Protein AF-A0A6J5GPK3-F1 (afdb_monomer_lite)

Sequence (197 aa):
MRIVIALGGNALLRRGEPMTSGNQRENVRIAAQQIAQIAPDNELVIAHGNGPQVGLLALQGAAYKEVEAYPLDVLGAQTEGMIGYLIEQELGNLLPYEVPFATILTQVEVDARDPAFSNPTKPIGPVYDKAEAERLAKKAAGASRRTATSFVASLRAPGRNTSSKSGRSSGCSITARSSSARAAGAYRPATTKRAST

pLDDT: mean 73.32, std 25.86, range [26.95, 97.62]

Structure (mmCIF, N/CA/C/O backbone):
data_AF-A0A6J5GPK3-F1
#
_entry.id   AF-A0A6J5GPK3-F1
#
loop_
_atom_site.group_PDB
_atom_site.id
_atom_site.type_symbol
_atom_site.label_atom_id
_atom_site.label_alt_id
_atom_site.label_comp_id
_atom_site.label_asym_id
_atom_site.label_entity_id
_atom_site.label_seq_id
_atom_site.pdbx_PDB_ins_code
_atom_site.Cartn_x
_atom_site.Cartn_y
_atom_site.Cartn_z
_atom_site.occupancy
_atom_site.B_iso_or_equiv
_atom_site.auth_seq_id
_atom_site.auth_comp_id
_atom_site.auth_asym_id
_atom_site.auth_atom_id
_atom_site.pdbx_PDB_model_num
ATOM 1 N N . MET A 1 1 ? -21.763 0.296 11.393 1.00 93.44 1 MET A N 1
ATOM 2 C CA . MET A 1 1 ? -22.058 -0.028 9.962 1.00 93.44 1 MET A CA 1
ATOM 3 C C . MET A 1 1 ? -20.804 -0.585 9.289 1.00 93.44 1 MET A C 1
ATOM 5 O O . MET A 1 1 ? -19.758 -0.542 9.917 1.00 93.44 1 MET A O 1
ATOM 9 N N . ARG A 1 2 ? -20.861 -1.098 8.047 1.00 96.88 2 ARG A N 1
ATOM 10 C CA . ARG A 1 2 ? -19.644 -1.475 7.298 1.00 96.88 2 ARG A CA 1
ATOM 11 C C . ARG A 1 2 ? -19.182 -0.338 6.388 1.00 96.88 2 ARG A C 1
ATOM 13 O O . ARG A 1 2 ? -19.958 0.121 5.556 1.00 96.88 2 ARG A O 1
ATOM 20 N N . ILE A 1 3 ? -17.927 0.081 6.532 1.00 97.25 3 ILE A N 1
ATOM 21 C CA . ILE A 1 3 ? -17.329 1.205 5.801 1.00 97.25 3 ILE A CA 1
ATOM 22 C C . ILE A 1 3 ? -16.099 0.714 5.039 1.00 97.25 3 ILE A C 1
ATOM 24 O O . ILE A 1 3 ? -15.207 0.103 5.624 1.00 97.25 3 ILE A O 1
ATOM 28 N N . VAL A 1 4 ? -16.036 1.006 3.738 1.00 96.81 4 VAL A N 1
ATOM 29 C CA . VAL A 1 4 ? -14.852 0.744 2.907 1.00 96.81 4 VAL A CA 1
ATOM 30 C C . VAL A 1 4 ? -14.057 2.037 2.751 1.00 96.81 4 VAL A C 1
ATOM 32 O O . VAL A 1 4 ? -14.581 3.035 2.261 1.00 96.81 4 VAL A O 1
ATOM 35 N N . ILE A 1 5 ? -12.791 2.021 3.157 1.00 95.88 5 ILE A N 1
ATOM 36 C CA . ILE A 1 5 ? -11.876 3.165 3.123 1.00 95.88 5 ILE A CA 1
ATOM 37 C C . ILE A 1 5 ? -10.803 2.876 2.083 1.00 95.88 5 ILE A C 1
ATOM 39 O O . ILE A 1 5 ? -10.077 1.905 2.229 1.00 95.88 5 ILE A O 1
ATOM 43 N N . ALA A 1 6 ? -10.655 3.711 1.056 1.00 94.44 6 ALA A N 1
ATOM 44 C CA . ALA A 1 6 ? -9.594 3.561 0.058 1.00 94.44 6 ALA A CA 1
ATOM 45 C C . ALA A 1 6 ? -8.494 4.617 0.262 1.00 94.44 6 ALA A C 1
ATOM 47 O O . ALA A 1 6 ? -8.654 5.783 -0.101 1.00 94.44 6 ALA A O 1
ATOM 48 N N . LEU A 1 7 ? -7.358 4.205 0.824 1.00 91.88 7 LEU A N 1
ATOM 49 C CA . LEU A 1 7 ? -6.173 5.037 1.002 1.00 91.88 7 LEU A CA 1
ATOM 50 C C . LEU A 1 7 ? -5.436 5.213 -0.332 1.00 91.88 7 LEU A C 1
ATOM 52 O O . LEU A 1 7 ? -4.889 4.271 -0.909 1.00 91.88 7 LEU A O 1
ATOM 56 N N . GLY A 1 8 ? -5.395 6.447 -0.832 1.00 81.62 8 GLY A N 1
ATOM 57 C CA . GLY A 1 8 ? -4.612 6.782 -2.020 1.00 81.62 8 GLY A CA 1
ATOM 58 C C . GLY A 1 8 ? -3.103 6.654 -1.776 1.00 81.62 8 GLY A C 1
ATOM 59 O O . GLY A 1 8 ? -2.635 6.787 -0.651 1.00 81.62 8 GLY A O 1
ATOM 60 N N . GLY A 1 9 ? -2.307 6.479 -2.838 1.00 69.81 9 GLY A N 1
ATOM 61 C CA . GLY A 1 9 ? -0.840 6.392 -2.718 1.00 69.81 9 GLY A CA 1
ATOM 62 C C . GLY A 1 9 ? -0.203 7.605 -2.020 1.00 69.81 9 GLY A C 1
ATOM 63 O O . GLY A 1 9 ? 0.730 7.438 -1.242 1.00 69.81 9 GLY A O 1
ATOM 64 N N . ASN A 1 10 ? -0.780 8.801 -2.200 1.00 68.56 10 ASN A N 1
ATOM 65 C CA . ASN A 1 10 ? -0.352 10.031 -1.517 1.00 68.56 10 ASN A CA 1
ATOM 66 C C . ASN A 1 10 ? -0.591 10.010 0.003 1.00 68.56 10 ASN A C 1
ATOM 68 O O . ASN A 1 10 ? 0.042 10.783 0.716 1.00 68.56 10 ASN A O 1
ATOM 72 N N . ALA A 1 11 ? -1.504 9.162 0.492 1.00 72.94 11 ALA A N 1
ATOM 73 C CA . ALA A 1 11 ? -1.740 8.972 1.923 1.00 72.94 11 ALA A CA 1
ATOM 74 C C . ALA A 1 11 ? -0.656 8.102 2.574 1.00 72.94 11 ALA A C 1
ATOM 76 O O . ALA A 1 11 ? -0.518 8.121 3.789 1.00 72.94 11 ALA A O 1
ATOM 77 N N . LEU A 1 12 ? 0.110 7.350 1.776 1.00 80.19 12 LEU A N 1
ATOM 78 C CA . LEU A 1 12 ? 1.188 6.485 2.254 1.00 80.19 12 LEU A CA 1
ATOM 79 C C . LEU A 1 12 ? 2.572 7.079 1.988 1.00 80.19 12 LEU A C 1
ATOM 81 O O . LEU A 1 12 ? 3.507 6.817 2.737 1.00 80.19 12 LEU A O 1
ATOM 85 N N . LEU A 1 13 ? 2.723 7.849 0.910 1.00 82.25 13 LEU A N 1
ATOM 86 C CA . LEU A 1 13 ? 3.980 8.501 0.559 1.00 82.25 13 LEU A CA 1
ATOM 87 C C . LEU A 1 13 ? 3.686 9.749 -0.273 1.00 82.25 13 LEU A C 1
ATOM 89 O O . LEU A 1 13 ? 3.095 9.658 -1.354 1.00 82.25 13 LEU A O 1
ATOM 93 N N . ARG A 1 14 ? 4.053 10.928 0.237 1.00 80.50 14 ARG A N 1
ATOM 94 C CA . ARG A 1 14 ? 3.696 12.195 -0.409 1.00 80.50 14 ARG A CA 1
ATOM 95 C C . ARG A 1 14 ? 4.563 12.437 -1.637 1.00 80.50 14 ARG A C 1
ATOM 97 O O . ARG A 1 14 ? 5.713 12.010 -1.734 1.00 80.50 14 ARG A O 1
ATOM 104 N N . ARG A 1 15 ? 4.021 13.177 -2.604 1.00 74.81 15 ARG A N 1
ATOM 105 C CA . ARG A 1 15 ? 4.764 13.534 -3.815 1.00 74.81 15 ARG A CA 1
ATOM 106 C C . ARG A 1 15 ? 6.009 14.353 -3.457 1.00 74.81 15 ARG A C 1
ATOM 108 O O . ARG A 1 15 ? 5.897 15.399 -2.831 1.00 74.81 15 ARG A O 1
ATOM 115 N N . GLY A 1 16 ? 7.170 13.903 -3.933 1.00 76.75 16 GLY A N 1
ATOM 116 C CA . GLY A 1 16 ? 8.459 14.569 -3.709 1.00 76.75 16 GLY A CA 1
ATOM 117 C C . GLY A 1 16 ? 9.127 14.215 -2.381 1.00 76.75 16 GLY A C 1
ATOM 118 O O . GLY A 1 16 ? 10.257 14.631 -2.147 1.00 76.75 16 GLY A O 1
ATOM 119 N N . GLU A 1 17 ? 8.466 13.428 -1.537 1.00 82.75 17 GLU A N 1
ATOM 120 C CA . GLU A 1 17 ? 9.049 12.923 -0.306 1.00 82.75 17 GLU A CA 1
ATOM 121 C C . GLU A 1 17 ? 10.003 11.750 -0.604 1.00 82.75 17 GLU A C 1
ATOM 123 O O . GLU A 1 17 ? 9.695 10.907 -1.455 1.00 82.75 17 GLU A O 1
ATOM 128 N N . PRO A 1 18 ? 11.162 11.659 0.075 1.00 86.31 18 PRO A N 1
ATOM 129 C CA . PRO A 1 18 ? 12.023 10.488 -0.029 1.00 86.31 18 PRO A CA 1
ATOM 130 C C . PRO A 1 18 ? 11.269 9.206 0.345 1.00 86.31 18 PRO A C 1
ATOM 132 O O . PRO A 1 18 ? 10.579 9.166 1.365 1.00 86.31 18 PRO A O 1
ATOM 135 N N . MET A 1 19 ? 11.438 8.141 -0.445 1.00 85.00 19 MET A N 1
ATOM 136 C CA . MET A 1 19 ? 10.798 6.836 -0.221 1.00 85.00 19 MET A CA 1
ATOM 137 C C . MET A 1 19 ? 11.488 6.045 0.903 1.00 85.00 19 MET A C 1
ATOM 139 O O . MET A 1 19 ? 12.021 4.960 0.684 1.00 85.00 19 MET A O 1
ATOM 143 N N . THR A 1 20 ? 11.525 6.617 2.107 1.00 90.44 20 THR A N 1
ATOM 144 C CA . THR A 1 20 ? 12.078 5.981 3.308 1.00 90.44 20 THR A CA 1
ATOM 145 C C . THR A 1 20 ? 10.974 5.306 4.118 1.00 90.44 20 THR A C 1
ATOM 147 O O . THR A 1 20 ? 9.816 5.730 4.101 1.00 90.44 20 THR A O 1
ATOM 150 N N . SER A 1 21 ? 11.339 4.276 4.884 1.00 90.69 21 SER A N 1
ATOM 151 C CA . SER A 1 21 ? 10.411 3.608 5.805 1.00 90.69 21 SER A CA 1
ATOM 152 C C . SER A 1 21 ? 9.877 4.553 6.888 1.00 90.69 21 SER A C 1
ATOM 154 O O . SER A 1 21 ? 8.717 4.440 7.274 1.00 90.69 21 SER A O 1
ATOM 156 N N . GLY A 1 22 ? 10.697 5.505 7.351 1.00 93.56 22 GLY A N 1
ATOM 157 C CA . GLY A 1 22 ? 10.301 6.517 8.332 1.00 93.56 22 GLY A CA 1
ATOM 158 C C . GLY A 1 22 ? 9.196 7.432 7.807 1.00 93.56 22 GLY A C 1
ATOM 159 O O . GLY A 1 22 ? 8.158 7.564 8.450 1.00 93.56 22 GLY A O 1
ATOM 160 N N . ASN A 1 23 ? 9.377 7.977 6.601 1.00 93.12 23 ASN A N 1
ATOM 161 C CA . ASN A 1 23 ? 8.379 8.822 5.941 1.00 93.12 23 ASN A CA 1
ATOM 162 C C . ASN A 1 23 ? 7.073 8.063 5.685 1.00 93.12 23 ASN A C 1
ATOM 164 O O . ASN A 1 23 ? 5.979 8.567 5.940 1.00 93.12 23 ASN A O 1
ATOM 168 N N . GLN A 1 24 ? 7.176 6.813 5.228 1.00 93.19 24 GLN A N 1
ATOM 169 C CA . GLN A 1 24 ? 6.000 5.975 5.021 1.00 93.19 24 GLN A CA 1
ATOM 170 C C . GLN A 1 24 ? 5.243 5.722 6.332 1.00 93.19 24 GLN A C 1
ATOM 172 O O . GLN A 1 24 ? 4.021 5.847 6.364 1.00 93.19 24 GLN A O 1
ATOM 177 N N . ARG A 1 25 ? 5.953 5.411 7.424 1.00 94.88 25 ARG A N 1
ATOM 178 C CA . ARG A 1 25 ? 5.339 5.206 8.743 1.00 94.88 25 ARG A CA 1
ATOM 179 C C . ARG A 1 25 ? 4.661 6.473 9.263 1.00 94.88 25 ARG A C 1
ATOM 181 O O . ARG A 1 25 ? 3.557 6.379 9.787 1.00 94.88 25 ARG A O 1
ATOM 188 N N . GLU A 1 26 ? 5.281 7.640 9.100 1.00 95.12 26 GLU A N 1
ATOM 189 C CA . GLU A 1 26 ? 4.686 8.921 9.505 1.00 95.12 26 GLU A CA 1
ATOM 190 C C . GLU A 1 26 ? 3.360 9.179 8.783 1.00 95.12 26 GLU A C 1
ATOM 192 O O . GLU A 1 26 ? 2.340 9.465 9.407 1.00 95.12 26 GLU A O 1
ATOM 197 N N . ASN A 1 27 ? 3.346 9.005 7.461 1.00 94.50 27 ASN A N 1
ATOM 198 C CA . ASN A 1 27 ? 2.136 9.182 6.666 1.00 94.50 27 ASN A CA 1
ATOM 199 C C . ASN A 1 27 ? 1.038 8.177 7.051 1.00 94.50 27 ASN A C 1
ATOM 201 O O . ASN A 1 27 ? -0.121 8.564 7.217 1.00 94.50 27 ASN A O 1
ATOM 205 N N . VAL A 1 28 ? 1.405 6.908 7.266 1.00 95.50 28 VAL A N 1
ATOM 206 C CA . VAL A 1 28 ? 0.471 5.878 7.744 1.00 95.50 28 VAL A CA 1
ATOM 207 C C . VAL A 1 28 ? -0.090 6.230 9.120 1.00 95.50 28 VAL A C 1
ATOM 209 O O . VAL A 1 28 ? -1.288 6.063 9.329 1.00 95.50 28 VAL A O 1
ATOM 212 N N . ARG A 1 29 ? 0.717 6.776 10.036 1.00 96.25 29 ARG A N 1
ATOM 213 C CA . ARG A 1 29 ? 0.242 7.205 11.359 1.00 96.25 29 ARG A CA 1
ATOM 214 C C . ARG A 1 29 ? -0.833 8.278 11.263 1.00 96.25 29 ARG A C 1
ATOM 216 O O . ARG A 1 29 ? -1.856 8.177 11.935 1.00 96.25 29 ARG A O 1
ATOM 223 N N . ILE A 1 30 ? -0.630 9.278 10.406 1.00 95.44 30 ILE A N 1
ATOM 224 C CA . ILE A 1 30 ? -1.617 10.341 10.180 1.00 95.44 30 ILE A CA 1
ATOM 225 C C . ILE A 1 30 ? -2.925 9.742 9.650 1.00 95.44 30 ILE A C 1
ATOM 227 O O . ILE A 1 30 ? -4.000 10.086 10.140 1.00 95.44 30 ILE A O 1
ATOM 231 N N . ALA A 1 31 ? -2.852 8.814 8.689 1.00 95.50 31 ALA A N 1
ATOM 232 C CA . ALA A 1 31 ? -4.033 8.117 8.184 1.00 95.50 31 ALA A CA 1
ATOM 233 C C . ALA A 1 31 ? -4.719 7.283 9.283 1.00 95.50 31 ALA A C 1
ATOM 235 O O . ALA A 1 31 ? -5.936 7.371 9.450 1.00 95.50 31 ALA A O 1
ATOM 236 N N . ALA A 1 32 ? -3.949 6.534 10.076 1.00 96.62 32 ALA A N 1
ATOM 237 C CA . ALA A 1 32 ? -4.447 5.701 11.168 1.00 96.62 32 ALA A CA 1
ATOM 238 C C . ALA A 1 32 ? -5.185 6.523 12.237 1.00 96.62 32 ALA A C 1
ATOM 240 O O . ALA A 1 32 ? -6.241 6.100 12.695 1.00 96.62 32 ALA A O 1
ATOM 241 N N . GLN A 1 33 ? -4.709 7.729 12.567 1.00 97.06 33 GLN A N 1
ATOM 242 C CA . GLN A 1 33 ? -5.400 8.646 13.486 1.00 97.06 33 GLN A CA 1
ATOM 243 C C . GLN A 1 33 ? -6.791 9.059 12.994 1.00 97.06 33 GLN A C 1
ATOM 245 O O . GLN A 1 33 ? -7.697 9.231 13.806 1.00 97.06 33 GLN A O 1
ATOM 250 N N . GLN A 1 34 ? -6.982 9.222 11.682 1.00 96.00 34 GLN A N 1
ATOM 251 C CA . GLN A 1 34 ? -8.298 9.546 11.118 1.00 96.00 34 GLN A CA 1
ATOM 252 C C . GLN A 1 34 ? -9.202 8.312 11.073 1.00 96.00 34 GLN A C 1
ATOM 254 O O . GLN A 1 34 ? -10.379 8.386 11.414 1.00 96.00 34 GLN A O 1
ATOM 259 N N . ILE A 1 35 ? -8.643 7.159 10.702 1.00 96.25 35 ILE A N 1
ATOM 260 C CA . ILE A 1 35 ? -9.368 5.885 10.673 1.00 96.25 35 ILE A CA 1
ATOM 261 C C . ILE A 1 35 ? -9.840 5.497 12.082 1.00 96.25 35 ILE A C 1
ATOM 263 O O . ILE A 1 35 ? -10.977 5.065 12.253 1.00 96.25 35 ILE A O 1
ATOM 267 N N . ALA A 1 36 ? -9.006 5.695 13.105 1.00 96.88 36 ALA A N 1
ATOM 268 C CA . ALA A 1 36 ? -9.336 5.351 14.484 1.00 96.88 36 ALA A CA 1
ATOM 269 C C . ALA A 1 36 ? -10.547 6.129 15.023 1.00 96.88 36 ALA A C 1
ATOM 271 O O . ALA A 1 36 ? -11.308 5.587 15.818 1.00 96.88 36 ALA A O 1
ATOM 272 N N . GLN A 1 37 ? -10.779 7.359 14.554 1.00 96.69 37 GLN A N 1
ATOM 273 C CA . GLN A 1 37 ? -11.942 8.161 14.957 1.00 96.69 37 GLN A CA 1
ATOM 274 C C . GLN A 1 37 ? -13.271 7.587 14.453 1.00 96.69 37 GLN A C 1
ATOM 276 O O . GLN A 1 37 ? -14.305 7.809 15.075 1.00 96.69 37 GLN A O 1
ATOM 281 N N . ILE A 1 38 ? -13.251 6.850 13.339 1.00 95.56 38 ILE A N 1
ATOM 282 C CA . ILE A 1 38 ? -14.451 6.249 12.738 1.00 95.56 38 ILE A CA 1
ATOM 283 C C . ILE A 1 38 ? -14.582 4.750 13.027 1.00 95.56 38 ILE A C 1
ATOM 285 O O . ILE A 1 38 ? -15.572 4.144 12.629 1.00 95.56 38 ILE A O 1
ATOM 289 N N . ALA A 1 39 ? -13.606 4.146 13.706 1.00 95.69 39 ALA A N 1
ATOM 290 C CA . ALA A 1 39 ? -13.626 2.732 14.072 1.00 95.69 39 ALA A CA 1
ATOM 291 C C . ALA A 1 39 ? -14.712 2.344 15.098 1.00 95.69 39 ALA A C 1
ATOM 293 O O . ALA A 1 39 ? -15.272 1.258 14.942 1.00 95.69 39 ALA A O 1
ATOM 294 N N . PRO A 1 40 ? -15.052 3.164 16.117 1.00 94.44 40 PRO A N 1
ATOM 295 C CA . PRO A 1 40 ? -16.107 2.813 17.065 1.00 94.44 40 PRO A CA 1
ATOM 296 C C . PRO A 1 40 ? -17.434 2.512 16.359 1.00 94.44 40 PRO A C 1
ATOM 298 O O . PRO A 1 40 ? -17.840 3.236 15.450 1.00 94.44 40 PRO A O 1
ATOM 301 N N . ASP A 1 41 ? -18.084 1.417 16.761 1.00 94.19 41 ASP A N 1
ATOM 302 C CA . ASP A 1 41 ? -19.374 0.935 16.239 1.00 94.19 41 ASP A CA 1
ATOM 303 C C . ASP A 1 41 ? -19.417 0.642 14.720 1.00 94.19 41 ASP A C 1
ATOM 305 O O . ASP A 1 41 ? -20.489 0.441 14.122 1.00 94.19 41 ASP A O 1
ATOM 309 N N . ASN A 1 42 ? -18.249 0.568 14.072 1.00 96.06 42 ASN A N 1
ATOM 310 C CA . ASN A 1 42 ? -18.117 0.300 12.647 1.00 96.06 42 ASN A CA 1
ATOM 311 C C . ASN A 1 42 ? -17.187 -0.877 12.344 1.00 96.06 42 ASN A C 1
ATOM 313 O O . ASN A 1 42 ? -16.118 -1.046 12.918 1.00 96.06 42 ASN A O 1
ATOM 317 N N . GLU A 1 43 ? -17.574 -1.655 11.336 1.00 95.62 43 GLU A N 1
ATOM 318 C CA . GLU A 1 43 ? -16.689 -2.608 10.680 1.00 95.62 43 GLU A CA 1
ATOM 319 C C . GLU A 1 43 ? -15.973 -1.896 9.537 1.00 95.62 43 GLU A C 1
ATOM 321 O O . GLU A 1 43 ? -16.618 -1.355 8.633 1.00 95.62 43 GLU A O 1
ATOM 326 N N . LEU A 1 44 ? -14.646 -1.905 9.556 1.00 96.94 44 LEU A N 1
ATOM 327 C CA . LEU A 1 44 ? -13.850 -1.194 8.564 1.00 96.94 44 LEU A CA 1
ATOM 328 C C . LEU A 1 44 ? -13.206 -2.177 7.592 1.00 96.94 44 LEU A C 1
ATOM 330 O O . LEU A 1 44 ? -12.618 -3.178 7.996 1.00 96.94 44 LEU A O 1
ATOM 334 N N . VAL A 1 45 ? -13.279 -1.858 6.303 1.00 97.31 45 VAL A N 1
ATOM 335 C CA . VAL A 1 45 ? -12.483 -2.496 5.255 1.00 97.31 45 VAL A CA 1
ATOM 336 C C . VAL A 1 45 ? -11.548 -1.442 4.680 1.00 97.31 45 VAL A C 1
ATOM 338 O O . VAL A 1 45 ? -11.993 -0.530 3.990 1.00 97.31 45 VAL A O 1
ATOM 341 N N . ILE A 1 46 ? -10.258 -1.530 4.983 1.00 96.50 46 ILE A N 1
ATOM 342 C CA . ILE A 1 46 ? -9.263 -0.541 4.569 1.00 96.50 46 ILE A CA 1
ATOM 343 C C . ILE A 1 46 ? -8.524 -1.085 3.357 1.00 96.50 46 ILE A C 1
ATOM 345 O O . ILE A 1 46 ? -7.770 -2.046 3.458 1.00 96.50 46 ILE A O 1
ATOM 349 N N . ALA A 1 47 ? -8.726 -0.446 2.216 1.00 95.62 47 ALA A N 1
ATOM 350 C CA . ALA A 1 47 ? -7.956 -0.667 1.016 1.00 95.62 47 ALA A CA 1
ATOM 351 C C . ALA A 1 47 ? -6.892 0.396 0.806 1.00 95.62 47 ALA A C 1
ATOM 353 O O . ALA A 1 47 ? -7.010 1.517 1.298 1.00 95.62 47 ALA A O 1
ATOM 354 N N . HIS A 1 48 ? -5.845 0.062 0.057 1.00 94.81 48 HIS A N 1
ATOM 355 C CA . HIS A 1 48 ? -4.774 1.006 -0.227 1.00 94.81 48 HIS A CA 1
ATOM 356 C C . HIS A 1 48 ? -4.194 0.847 -1.635 1.00 94.81 48 HIS A C 1
ATOM 358 O O . HIS A 1 48 ? -4.242 -0.223 -2.240 1.00 94.81 48 HIS A O 1
ATOM 364 N N . GLY A 1 49 ? -3.616 1.932 -2.157 1.00 90.25 49 GLY A N 1
ATOM 365 C CA . GLY A 1 49 ? -2.722 1.883 -3.314 1.00 90.25 49 GLY A CA 1
ATOM 366 C C . GLY A 1 49 ? -1.291 1.496 -2.922 1.00 90.25 49 GLY A C 1
ATOM 367 O O . GLY A 1 49 ? -0.922 1.559 -1.755 1.00 90.25 49 GLY A O 1
ATOM 368 N N . ASN A 1 50 ? -0.466 1.126 -3.902 1.00 91.06 50 ASN A N 1
ATOM 369 C CA . ASN A 1 50 ? 0.923 0.691 -3.684 1.00 91.06 50 ASN A CA 1
ATOM 370 C C . ASN A 1 50 ? 1.929 1.250 -4.713 1.00 91.06 50 ASN A C 1
ATOM 372 O O . ASN A 1 50 ? 3.061 0.782 -4.782 1.00 91.06 50 ASN A O 1
ATOM 376 N N . GLY A 1 51 ? 1.525 2.215 -5.548 1.00 87.56 51 GLY A N 1
ATOM 377 C CA . GLY A 1 51 ? 2.301 2.668 -6.715 1.00 87.56 51 GLY A CA 1
ATOM 378 C C . GLY A 1 51 ? 3.756 3.079 -6.419 1.00 87.56 51 GLY A C 1
ATOM 379 O O . GLY A 1 51 ? 4.661 2.608 -7.114 1.00 87.56 51 GLY A O 1
ATOM 380 N N . PRO A 1 52 ? 4.015 3.924 -5.402 1.00 87.44 52 PRO A N 1
ATOM 381 C CA . PRO A 1 52 ? 5.381 4.252 -4.993 1.00 87.44 52 PRO A CA 1
ATOM 382 C C . PRO A 1 52 ? 6.173 3.030 -4.505 1.00 87.44 52 PRO A C 1
ATOM 384 O O . PRO A 1 52 ? 7.317 2.836 -4.907 1.00 87.44 52 PRO A O 1
ATOM 387 N N . GLN A 1 53 ? 5.553 2.183 -3.681 1.00 90.50 53 GLN A N 1
ATOM 388 C CA . GLN A 1 53 ? 6.189 1.038 -3.027 1.00 90.50 53 GLN A CA 1
ATOM 389 C C . GLN A 1 53 ? 6.568 -0.048 -4.034 1.00 90.50 53 GLN A C 1
ATOM 391 O O . GLN A 1 53 ? 7.715 -0.489 -4.058 1.00 90.50 53 GLN A O 1
ATOM 396 N N . VAL A 1 54 ? 5.635 -0.435 -4.911 1.00 91.19 54 VAL A N 1
ATOM 397 C CA . VAL A 1 54 ? 5.881 -1.475 -5.922 1.00 91.19 54 VAL A CA 1
ATOM 398 C C . VAL A 1 54 ? 6.932 -1.013 -6.926 1.00 91.19 54 VAL A C 1
ATOM 400 O O . VAL A 1 54 ? 7.776 -1.795 -7.350 1.00 91.19 54 VAL A O 1
ATOM 403 N N . GLY A 1 55 ? 6.946 0.282 -7.253 1.00 88.62 55 GLY A N 1
ATOM 404 C CA . GLY A 1 55 ? 7.975 0.849 -8.112 1.00 88.62 55 GLY A CA 1
ATOM 405 C C . GLY A 1 55 ? 9.355 0.900 -7.460 1.00 88.62 55 GLY A C 1
ATOM 406 O O . GLY A 1 55 ? 10.342 0.621 -8.136 1.00 88.62 55 GLY A O 1
ATOM 407 N N . LEU A 1 56 ? 9.448 1.199 -6.158 1.00 88.94 56 LEU A N 1
ATOM 408 C CA . LEU A 1 56 ? 10.716 1.110 -5.428 1.00 88.94 56 LEU A CA 1
ATOM 409 C C . LEU A 1 56 ? 11.239 -0.332 -5.390 1.00 88.94 56 LEU A C 1
ATOM 411 O O . LEU A 1 56 ? 12.411 -0.544 -5.693 1.00 88.94 56 LEU A O 1
ATOM 415 N N . LEU A 1 57 ? 10.381 -1.314 -5.091 1.00 91.81 57 LEU A N 1
ATOM 416 C CA . LEU A 1 57 ? 10.760 -2.732 -5.123 1.00 91.81 57 LEU A CA 1
ATOM 417 C C . LEU A 1 57 ? 11.229 -3.156 -6.521 1.00 91.81 57 LEU A C 1
ATOM 419 O O . LEU A 1 57 ? 12.237 -3.846 -6.648 1.00 91.81 57 LEU A O 1
ATOM 423 N N . ALA A 1 58 ? 10.558 -2.692 -7.579 1.00 88.94 58 ALA A N 1
ATOM 424 C CA . ALA A 1 58 ? 10.968 -2.978 -8.950 1.00 88.94 58 ALA A CA 1
ATOM 425 C C . ALA A 1 58 ? 12.339 -2.359 -9.285 1.00 88.94 58 ALA A C 1
ATOM 427 O O . ALA A 1 58 ? 13.155 -3.001 -9.944 1.00 88.94 58 ALA A O 1
ATOM 428 N N . LEU A 1 59 ? 12.637 -1.146 -8.793 1.00 87.56 59 LEU A N 1
ATOM 429 C CA . LEU A 1 59 ? 13.971 -0.543 -8.922 1.00 87.56 59 LEU A CA 1
ATOM 430 C C . LEU A 1 59 ? 15.043 -1.325 -8.168 1.00 87.56 59 LEU A C 1
ATOM 432 O O . LEU A 1 59 ? 16.131 -1.525 -8.702 1.00 87.56 59 LEU A O 1
ATOM 436 N N . GLN A 1 60 ? 14.745 -1.759 -6.945 1.00 90.00 60 GLN A N 1
ATOM 437 C CA . GLN A 1 60 ? 15.663 -2.553 -6.129 1.00 90.00 60 GLN A CA 1
ATOM 438 C C . GLN A 1 60 ? 15.951 -3.907 -6.785 1.00 90.00 60 GLN A C 1
ATOM 440 O O . GLN A 1 60 ? 17.115 -4.273 -6.940 1.00 90.00 60 GLN A O 1
ATOM 445 N N . GLY A 1 61 ? 14.914 -4.601 -7.261 1.00 89.00 61 GLY A N 1
ATOM 446 C CA . GLY A 1 61 ? 15.055 -5.846 -8.014 1.00 89.00 61 GLY A CA 1
ATOM 447 C C . GLY A 1 61 ? 15.851 -5.653 -9.303 1.00 89.00 61 GLY A C 1
ATOM 448 O O . GLY A 1 61 ? 16.737 -6.440 -9.604 1.00 89.00 61 GLY A O 1
ATOM 449 N N . ALA A 1 62 ? 15.619 -4.555 -10.029 1.00 84.88 62 ALA A N 1
ATOM 450 C CA . ALA A 1 62 ? 16.393 -4.227 -11.220 1.00 84.88 62 ALA A CA 1
ATOM 451 C C . ALA A 1 62 ? 17.847 -3.829 -10.914 1.00 84.88 62 ALA A C 1
ATOM 453 O O . ALA A 1 62 ? 18.681 -3.893 -11.818 1.00 84.88 62 ALA A O 1
ATOM 454 N N . ALA A 1 63 ? 18.173 -3.385 -9.698 1.00 87.00 63 ALA A N 1
ATOM 455 C CA . ALA A 1 63 ? 19.538 -3.042 -9.308 1.00 87.00 63 ALA A CA 1
ATOM 456 C C . ALA A 1 63 ? 20.390 -4.289 -9.019 1.00 87.00 63 ALA A C 1
ATOM 458 O O . ALA A 1 63 ? 21.586 -4.276 -9.311 1.00 87.00 63 ALA A O 1
ATOM 459 N N . TYR A 1 64 ? 19.783 -5.368 -8.520 1.00 89.69 64 TYR A N 1
ATOM 460 C CA . TYR A 1 64 ? 20.453 -6.651 -8.313 1.00 89.69 64 TYR A CA 1
ATOM 461 C C . TYR A 1 64 ? 20.545 -7.436 -9.633 1.00 89.69 64 TYR A C 1
ATOM 463 O O . TYR A 1 64 ? 19.571 -7.531 -10.375 1.00 89.69 64 TYR A O 1
ATOM 471 N N . LYS A 1 65 ? 21.741 -7.929 -9.985 1.00 88.12 65 LYS A N 1
ATOM 472 C CA . LYS A 1 65 ? 22.036 -8.476 -11.329 1.00 88.12 65 LYS A CA 1
ATOM 473 C C . LYS A 1 65 ? 22.336 -9.968 -11.374 1.00 88.12 65 LYS A C 1
ATOM 475 O O . LYS A 1 65 ? 22.419 -10.515 -12.467 1.00 88.12 65 LYS A O 1
ATOM 480 N N . GLU A 1 66 ? 22.516 -10.606 -10.223 1.00 93.38 66 GLU A N 1
ATOM 481 C CA . GLU A 1 66 ? 22.926 -12.014 -10.152 1.00 93.38 66 GLU A CA 1
ATOM 482 C C . GLU A 1 66 ? 21.780 -12.976 -10.486 1.00 93.38 66 GLU A C 1
ATOM 484 O O . GLU A 1 66 ? 22.028 -14.080 -10.961 1.00 93.38 66 GLU A O 1
ATOM 489 N N . VAL A 1 67 ? 20.531 -12.548 -10.279 1.00 90.94 67 VAL A N 1
ATOM 490 C CA . VAL A 1 67 ? 19.324 -13.329 -10.578 1.00 90.94 67 VAL A CA 1
ATOM 491 C C . VAL A 1 67 ? 18.262 -12.459 -11.240 1.00 90.94 67 VAL A C 1
ATOM 493 O O . VAL A 1 67 ? 18.310 -11.228 -11.178 1.00 90.94 67 VAL A O 1
ATOM 496 N N . GLU A 1 68 ? 17.295 -13.110 -11.881 1.00 86.31 68 GLU A N 1
ATOM 497 C CA . GLU A 1 68 ? 16.137 -12.436 -12.458 1.00 86.31 68 GLU A CA 1
ATOM 498 C C . GLU A 1 68 ? 15.293 -11.758 -11.368 1.00 86.31 68 GLU A C 1
ATOM 500 O O . GLU A 1 68 ? 15.103 -12.292 -10.273 1.00 86.31 68 GLU A O 1
ATOM 505 N N . ALA A 1 69 ? 14.790 -10.560 -11.668 1.00 89.00 69 ALA A N 1
ATOM 506 C CA . ALA A 1 69 ? 13.910 -9.842 -10.760 1.00 89.00 69 ALA A CA 1
ATOM 507 C C . ALA A 1 69 ? 12.557 -10.555 -10.646 1.00 89.00 69 ALA A C 1
ATOM 509 O O . ALA A 1 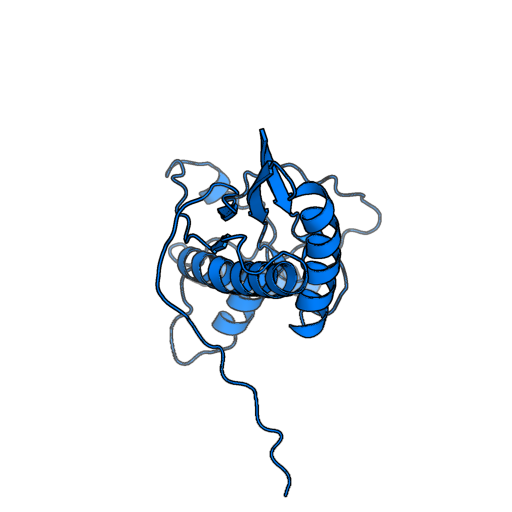69 ? 12.024 -11.060 -11.635 1.00 89.00 69 ALA A O 1
ATOM 510 N N . TYR A 1 70 ? 11.964 -10.535 -9.451 1.00 89.69 70 TYR A N 1
ATOM 511 C CA . TYR A 1 70 ? 10.611 -11.050 -9.271 1.00 89.69 70 TYR A CA 1
ATOM 512 C C . TYR A 1 70 ? 9.597 -10.300 -10.152 1.00 89.69 70 TYR A C 1
ATOM 514 O O . TYR A 1 70 ? 9.727 -9.084 -10.345 1.00 89.69 70 TYR A O 1
ATOM 522 N N . PRO A 1 71 ? 8.570 -11.001 -10.663 1.00 89.81 71 PRO A N 1
ATOM 523 C CA . PRO A 1 71 ? 7.539 -10.390 -11.489 1.00 89.81 71 PRO A CA 1
ATOM 524 C C . PRO A 1 71 ? 6.664 -9.417 -10.679 1.00 89.81 71 PRO A C 1
ATOM 526 O O . PRO A 1 71 ? 6.595 -9.468 -9.448 1.00 89.81 71 PRO A O 1
ATOM 529 N N . LEU A 1 72 ? 6.009 -8.484 -11.379 1.00 88.31 72 LEU A N 1
ATOM 530 C CA . LEU A 1 72 ? 5.286 -7.365 -10.759 1.00 88.31 72 LEU A CA 1
ATOM 531 C C . LEU A 1 72 ? 4.113 -7.786 -9.864 1.00 88.31 72 LEU A C 1
ATOM 533 O O . LEU A 1 72 ? 3.784 -7.057 -8.933 1.00 88.31 72 LEU A O 1
ATOM 537 N N . ASP A 1 73 ? 3.482 -8.925 -10.129 1.00 91.06 73 ASP A N 1
ATOM 538 C CA . ASP A 1 73 ? 2.426 -9.502 -9.294 1.00 91.06 73 ASP A CA 1
ATOM 539 C C . ASP A 1 73 ? 2.972 -9.957 -7.932 1.00 91.06 73 ASP A C 1
ATOM 541 O O . ASP A 1 73 ? 2.406 -9.612 -6.894 1.00 91.06 73 ASP A O 1
ATOM 545 N N . VAL A 1 74 ? 4.133 -10.621 -7.917 1.00 95.19 74 VAL A N 1
ATOM 546 C CA . VAL A 1 74 ? 4.839 -11.004 -6.684 1.00 95.19 74 VAL A CA 1
ATOM 547 C C . VAL A 1 74 ? 5.292 -9.765 -5.912 1.00 95.19 74 VAL A C 1
ATOM 549 O O . VAL A 1 74 ? 5.128 -9.705 -4.693 1.00 95.19 74 VAL A O 1
ATOM 552 N N . LEU A 1 75 ? 5.812 -8.740 -6.599 1.00 94.88 75 LEU A N 1
ATOM 553 C CA . LEU A 1 75 ? 6.129 -7.458 -5.956 1.00 94.88 75 LEU A CA 1
ATOM 554 C C . LEU A 1 75 ? 4.866 -6.777 -5.406 1.00 94.88 75 LEU A C 1
ATOM 556 O O . LEU A 1 75 ? 4.906 -6.192 -4.326 1.00 94.88 75 LEU A O 1
ATOM 560 N N . GLY A 1 76 ? 3.736 -6.890 -6.108 1.00 93.81 76 GLY A N 1
ATOM 561 C CA . GLY A 1 76 ? 2.422 -6.461 -5.633 1.00 93.81 76 GLY A CA 1
ATOM 562 C C . GLY A 1 76 ? 2.074 -7.102 -4.292 1.00 93.81 76 GLY A C 1
ATOM 563 O O . GLY A 1 76 ? 1.880 -6.379 -3.314 1.00 93.81 76 GLY A O 1
ATOM 564 N N . ALA A 1 77 ? 2.129 -8.432 -4.209 1.00 96.06 77 ALA A N 1
ATOM 565 C CA . ALA A 1 77 ? 1.881 -9.173 -2.973 1.00 96.06 77 ALA A CA 1
ATOM 566 C C . ALA A 1 77 ? 2.840 -8.770 -1.832 1.00 96.06 77 ALA A C 1
ATOM 568 O O . ALA A 1 77 ? 2.415 -8.611 -0.688 1.00 96.06 77 ALA A O 1
ATOM 569 N N . GLN A 1 78 ? 4.124 -8.518 -2.126 1.00 97.00 78 GLN A N 1
ATOM 570 C CA . GLN A 1 78 ? 5.069 -8.000 -1.122 1.00 97.00 78 GLN A CA 1
ATOM 571 C C . GLN A 1 78 ? 4.628 -6.641 -0.561 1.00 97.00 78 GLN A C 1
ATOM 573 O O . GLN A 1 78 ? 4.719 -6.408 0.647 1.00 97.00 78 GLN A O 1
ATOM 578 N N . THR A 1 79 ? 4.124 -5.739 -1.413 1.00 95.12 79 THR A N 1
ATOM 579 C CA . THR A 1 79 ? 3.652 -4.427 -0.947 1.00 95.12 79 THR A CA 1
ATOM 580 C C . THR A 1 79 ? 2.398 -4.497 -0.084 1.00 95.12 79 THR A C 1
ATOM 582 O O . THR A 1 79 ? 2.220 -3.622 0.760 1.00 95.12 79 THR A O 1
ATOM 585 N N . GLU A 1 80 ? 1.557 -5.520 -0.247 1.00 96.12 80 GLU A N 1
ATOM 586 C CA . GLU A 1 80 ? 0.389 -5.733 0.616 1.00 96.12 80 GLU A CA 1
ATOM 587 C C . GLU A 1 80 ? 0.826 -6.033 2.048 1.00 96.12 80 GLU A C 1
ATOM 589 O O . GLU A 1 80 ? 0.378 -5.366 2.977 1.00 96.12 80 GLU A O 1
ATOM 594 N N . GLY A 1 81 ? 1.784 -6.949 2.221 1.00 96.06 81 GLY A N 1
ATOM 595 C CA . GLY A 1 81 ? 2.372 -7.229 3.531 1.00 96.06 81 GLY A CA 1
ATOM 596 C C . GLY A 1 81 ? 3.097 -6.015 4.116 1.00 96.06 81 GLY A C 1
ATOM 597 O O . GLY A 1 81 ? 2.906 -5.683 5.283 1.00 96.06 81 GLY A O 1
ATOM 598 N N . MET A 1 82 ? 3.885 -5.304 3.301 1.00 94.88 82 MET A N 1
ATOM 599 C CA . MET A 1 82 ? 4.629 -4.115 3.735 1.00 94.88 82 MET A CA 1
ATOM 600 C C . MET A 1 82 ? 3.709 -3.000 4.251 1.00 94.88 82 MET A C 1
ATOM 602 O O . MET A 1 82 ? 3.963 -2.423 5.307 1.00 94.88 82 MET A O 1
ATOM 606 N N . ILE A 1 83 ? 2.668 -2.658 3.488 1.00 95.25 83 ILE A N 1
ATOM 607 C CA . ILE A 1 83 ? 1.763 -1.552 3.815 1.00 95.25 83 ILE A CA 1
ATOM 608 C C . ILE A 1 83 ? 0.778 -1.978 4.903 1.00 95.25 83 ILE A C 1
ATOM 610 O O . ILE A 1 83 ? 0.568 -1.219 5.850 1.00 95.25 83 ILE A O 1
ATOM 614 N N . GLY A 1 84 ? 0.226 -3.189 4.802 1.00 96.50 84 GLY A N 1
ATOM 615 C CA . GLY A 1 84 ? -0.680 -3.748 5.799 1.00 96.50 84 GLY A CA 1
ATOM 616 C C . GLY A 1 84 ? -0.043 -3.805 7.181 1.00 96.50 84 GLY A C 1
ATOM 617 O O . GLY A 1 84 ? -0.611 -3.269 8.127 1.00 96.50 84 GLY A O 1
ATOM 618 N N . TYR A 1 85 ? 1.202 -4.286 7.276 1.00 96.94 85 TYR A N 1
ATOM 619 C CA . TYR A 1 85 ? 1.968 -4.267 8.524 1.00 96.94 85 TYR A CA 1
ATOM 620 C C . TYR A 1 85 ? 2.050 -2.866 9.149 1.00 96.94 85 TYR A C 1
ATOM 622 O O . TYR A 1 85 ? 1.837 -2.708 10.349 1.00 96.94 85 TYR A O 1
ATOM 630 N N . LEU A 1 86 ? 2.345 -1.827 8.358 1.00 96.56 86 LEU A N 1
ATOM 631 C CA . LEU A 1 86 ? 2.430 -0.463 8.886 1.00 96.56 86 LEU A CA 1
ATOM 632 C C . LEU A 1 86 ? 1.069 0.042 9.373 1.00 96.56 86 LEU A C 1
ATOM 634 O O . LEU A 1 86 ? 1.003 0.660 10.433 1.00 96.56 86 LEU A O 1
ATOM 638 N N . ILE A 1 87 ? -0.004 -0.222 8.623 1.00 96.62 87 ILE A N 1
ATOM 639 C CA . ILE A 1 87 ? -1.363 0.188 9.001 1.00 96.62 87 ILE A CA 1
ATOM 640 C C . ILE A 1 87 ? -1.778 -0.498 10.304 1.00 96.62 87 ILE A C 1
ATOM 642 O O . ILE A 1 87 ? -2.234 0.175 11.224 1.00 96.62 87 ILE A O 1
ATOM 646 N N . GLU A 1 88 ? -1.576 -1.809 10.410 1.00 97.12 88 GLU A N 1
ATOM 647 C CA . GLU A 1 88 ? -1.891 -2.583 11.613 1.00 97.12 88 GLU A CA 1
ATOM 648 C C . GLU A 1 88 ? -1.105 -2.113 12.833 1.00 97.12 88 GLU A C 1
ATOM 650 O O . GLU A 1 88 ? -1.672 -1.978 13.912 1.00 97.12 88 GLU A O 1
ATOM 655 N N . GLN A 1 89 ? 0.191 -1.833 12.676 1.00 97.00 89 GLN A N 1
ATOM 656 C CA . GLN A 1 89 ? 1.013 -1.328 13.776 1.00 97.00 89 GLN A CA 1
ATOM 657 C C . GLN A 1 89 ? 0.514 0.028 14.278 1.00 97.00 89 GLN A C 1
ATOM 659 O O . GLN A 1 89 ? 0.393 0.224 15.483 1.00 97.00 89 GLN A O 1
ATOM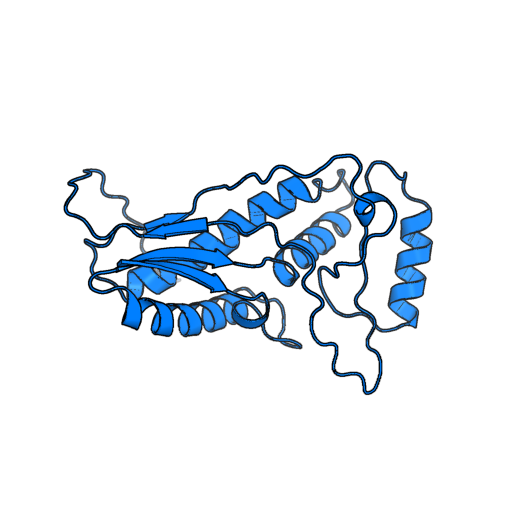 664 N N . GLU A 1 90 ? 0.214 0.968 13.378 1.00 97.38 90 GLU A N 1
ATOM 665 C CA . GLU A 1 90 ? -0.236 2.298 13.796 1.00 97.38 90 GLU A CA 1
ATOM 666 C C . GLU A 1 90 ? -1.686 2.286 14.312 1.00 97.38 90 GLU A C 1
ATOM 668 O O . GLU A 1 90 ? -1.989 3.015 15.252 1.00 97.38 90 GLU A O 1
ATOM 673 N N . LEU A 1 91 ? -2.571 1.431 13.786 1.00 97.38 91 LEU A N 1
ATOM 674 C CA . LEU A 1 91 ? -3.911 1.233 14.355 1.00 97.38 91 LEU A CA 1
ATOM 675 C C . LEU A 1 91 ? -3.863 0.524 15.711 1.00 97.38 91 LEU A C 1
ATOM 677 O O . LEU A 1 91 ? -4.588 0.920 16.618 1.00 97.38 91 LEU A O 1
ATOM 681 N N . GLY A 1 92 ? -2.985 -0.465 15.884 1.00 97.06 92 GLY A N 1
ATOM 682 C CA . GLY A 1 92 ? -2.780 -1.156 17.159 1.00 97.06 92 GLY A CA 1
ATOM 683 C C . GLY A 1 92 ? -2.257 -0.248 18.275 1.00 97.06 92 GLY A C 1
ATOM 684 O O . GLY A 1 92 ? -2.468 -0.543 19.446 1.00 97.06 92 GLY A O 1
ATOM 685 N N . ASN A 1 93 ? -1.629 0.879 17.928 1.00 97.31 93 ASN A N 1
ATOM 686 C CA . ASN A 1 93 ? -1.246 1.914 18.892 1.00 97.31 93 ASN A CA 1
ATOM 687 C C . ASN A 1 93 ? -2.424 2.804 19.333 1.00 97.31 93 ASN A C 1
ATOM 689 O O . ASN A 1 93 ? -2.299 3.524 20.321 1.00 97.31 93 ASN A O 1
ATOM 693 N N . LEU A 1 94 ? -3.528 2.818 18.578 1.00 97.62 94 LEU A N 1
ATOM 694 C CA . LEU A 1 94 ? -4.638 3.765 18.742 1.00 97.62 94 LEU A CA 1
ATOM 695 C C . LEU A 1 94 ? -5.939 3.100 19.200 1.00 97.62 94 LEU A C 1
ATOM 697 O O . LEU A 1 94 ? -6.739 3.732 19.886 1.00 97.62 94 LEU A O 1
ATOM 701 N N . LEU A 1 95 ? -6.177 1.857 18.786 1.00 96.19 95 LEU A N 1
ATOM 702 C CA . LEU A 1 95 ? -7.402 1.121 19.070 1.00 96.19 95 LEU A CA 1
ATOM 703 C C . LEU A 1 95 ? -7.255 0.252 20.329 1.00 96.19 95 LEU A C 1
ATOM 705 O O . LEU A 1 95 ? -6.143 -0.161 20.662 1.00 96.19 95 LEU A O 1
ATOM 709 N N . PRO A 1 96 ? -8.367 -0.063 21.022 1.00 95.25 96 PRO A N 1
ATOM 710 C CA . PRO A 1 96 ? -8.359 -1.053 22.093 1.00 95.25 96 PRO A CA 1
ATOM 711 C C . PRO A 1 96 ? -7.801 -2.395 21.613 1.00 95.25 96 PRO A C 1
ATOM 713 O O . PRO A 1 96 ? -8.029 -2.799 20.471 1.00 95.25 96 PRO A O 1
ATOM 716 N N . TYR A 1 97 ? -7.113 -3.107 22.505 1.00 93.00 97 TYR A N 1
ATOM 717 C CA . TYR A 1 97 ? -6.493 -4.404 22.213 1.00 93.00 97 TYR A CA 1
ATOM 718 C C . TYR A 1 97 ? -7.504 -5.445 21.704 1.00 93.00 97 TYR A C 1
ATOM 720 O O . TYR A 1 97 ? -7.165 -6.349 20.945 1.00 93.00 97 TYR A O 1
ATOM 728 N N . GLU A 1 98 ? -8.762 -5.306 22.115 1.00 94.25 98 GLU A N 1
ATOM 729 C CA . GLU A 1 98 ? -9.868 -6.182 21.760 1.00 94.25 98 GLU A CA 1
ATOM 730 C C . GLU A 1 98 ? -10.374 -5.974 20.330 1.00 94.25 98 GLU A C 1
ATOM 732 O O . GLU A 1 98 ? -11.201 -6.769 19.889 1.00 94.25 98 GLU A O 1
ATOM 737 N N . VAL A 1 99 ? -9.932 -4.931 19.613 1.00 93.56 99 VAL A N 1
ATOM 738 C CA . VAL A 1 99 ? -10.319 -4.698 18.216 1.00 93.56 99 VAL A CA 1
ATOM 739 C C . VAL A 1 99 ? -9.422 -5.532 17.297 1.00 93.56 99 VAL A C 1
ATOM 741 O O . VAL A 1 99 ? -8.259 -5.181 17.099 1.00 93.56 99 VAL A O 1
ATOM 744 N N . PRO A 1 100 ? -9.930 -6.621 16.691 1.00 93.50 100 PRO A N 1
ATOM 745 C CA . PRO A 1 100 ? -9.136 -7.434 15.792 1.00 93.50 100 PRO A CA 1
ATOM 746 C C . PRO A 1 100 ? -9.023 -6.770 14.419 1.00 93.50 100 PRO A C 1
ATOM 748 O O . PRO A 1 100 ? -10.002 -6.280 13.844 1.00 93.50 100 PRO A O 1
ATOM 751 N N . PHE A 1 101 ? -7.833 -6.847 13.843 1.00 94.06 101 PHE A N 1
ATOM 752 C CA . PHE A 1 101 ? -7.566 -6.485 12.459 1.00 94.06 101 PHE A CA 1
ATOM 753 C C . PHE A 1 101 ? -6.599 -7.490 11.840 1.00 94.06 101 PHE A C 1
ATOM 755 O O . PHE A 1 101 ? -5.788 -8.100 12.537 1.00 94.06 101 PHE A O 1
ATOM 762 N N . ALA A 1 102 ? -6.729 -7.681 10.530 1.00 96.00 102 ALA A N 1
ATOM 763 C CA . ALA A 1 102 ? -5.846 -8.534 9.751 1.00 96.00 102 ALA A CA 1
ATOM 764 C C . ALA A 1 102 ? -5.701 -8.015 8.316 1.00 96.00 102 ALA A C 1
AT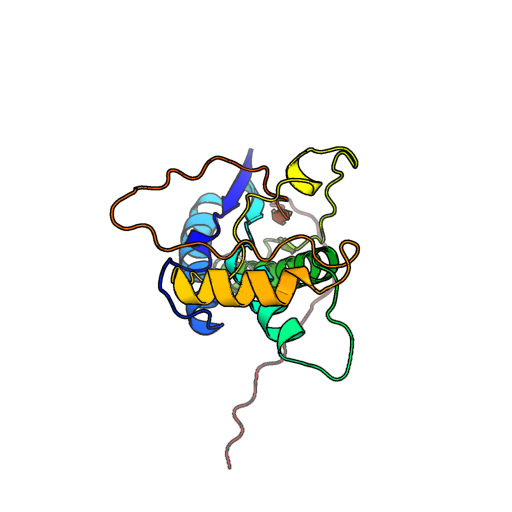OM 766 O O . ALA A 1 102 ? -6.678 -7.616 7.670 1.00 96.00 102 ALA A O 1
ATOM 767 N N . THR A 1 103 ? -4.474 -8.085 7.818 1.00 96.69 103 THR A N 1
ATOM 768 C CA . THR A 1 103 ? -4.072 -7.836 6.442 1.00 96.69 103 THR A CA 1
ATOM 769 C C . THR A 1 103 ? -4.244 -9.124 5.670 1.00 96.69 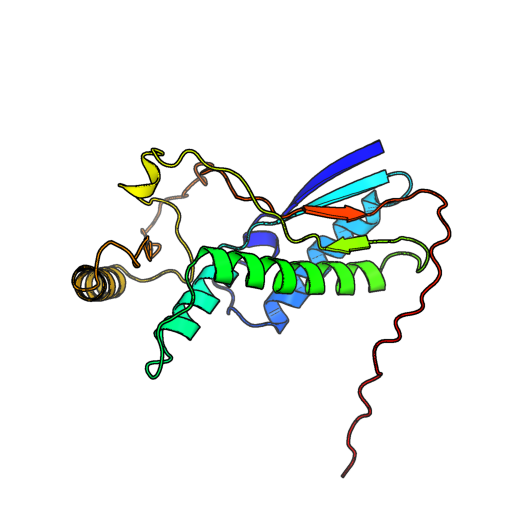103 THR A C 1
ATOM 771 O O . THR A 1 103 ? -3.671 -10.158 6.015 1.00 96.69 103 THR A O 1
ATOM 774 N N . ILE A 1 104 ? -5.044 -9.057 4.614 1.00 96.81 104 ILE A N 1
ATOM 775 C CA . ILE A 1 104 ? -5.379 -10.213 3.799 1.00 96.81 104 ILE A CA 1
ATOM 776 C C . ILE A 1 104 ? -4.714 -10.041 2.440 1.00 96.81 104 ILE A C 1
ATOM 778 O O . ILE A 1 104 ? -5.008 -9.083 1.725 1.00 96.81 104 ILE A O 1
ATOM 782 N N . LEU A 1 105 ? -3.839 -10.984 2.080 1.00 95.88 105 LEU A N 1
ATOM 783 C CA . LEU A 1 105 ? -3.311 -11.053 0.720 1.00 95.88 105 LEU A CA 1
ATOM 784 C C . LEU A 1 105 ? -4.471 -11.221 -0.263 1.00 95.88 105 LEU A C 1
ATOM 786 O O . LEU A 1 105 ? -5.291 -12.129 -0.112 1.00 95.88 105 LEU A O 1
ATOM 790 N N . THR A 1 106 ? -4.548 -10.338 -1.252 1.00 94.69 106 THR A N 1
ATOM 791 C CA . THR A 1 106 ? -5.733 -10.182 -2.096 1.00 94.69 106 THR A CA 1
ATOM 792 C C . THR A 1 106 ? -5.373 -10.336 -3.571 1.00 94.69 106 THR A C 1
ATOM 794 O O . THR A 1 106 ? -4.693 -9.502 -4.156 1.00 94.69 106 THR A O 1
ATOM 797 N N . GLN A 1 107 ? -5.896 -11.380 -4.215 1.00 94.25 107 GLN A N 1
ATOM 798 C CA . GLN A 1 107 ? -5.824 -11.524 -5.671 1.00 94.25 107 GLN A CA 1
ATOM 799 C C . GLN A 1 107 ? -7.057 -10.900 -6.328 1.00 94.25 107 GLN A C 1
ATOM 801 O O . GLN A 1 107 ? -8.175 -11.050 -5.835 1.00 94.25 107 GLN A O 1
ATOM 806 N N . VAL A 1 108 ? -6.855 -10.215 -7.453 1.00 92.62 108 VAL A N 1
ATOM 807 C CA . VAL A 1 108 ? -7.929 -9.597 -8.239 1.00 92.62 108 VAL A CA 1
ATOM 808 C C . VAL A 1 108 ? -7.875 -10.151 -9.654 1.00 92.62 108 VAL A C 1
ATOM 810 O O . VAL A 1 108 ? -6.865 -10.004 -10.340 1.00 92.62 108 VAL A O 1
ATOM 813 N N . GLU A 1 109 ? -8.967 -10.775 -10.090 1.00 94.56 109 GLU A N 1
ATOM 814 C CA . GLU A 1 109 ? -9.106 -11.253 -11.463 1.00 94.56 109 GLU A CA 1
ATOM 815 C C . GLU A 1 109 ? -9.209 -10.070 -12.440 1.00 94.56 109 GLU A C 1
ATOM 817 O O . GLU A 1 109 ? -9.903 -9.081 -12.185 1.00 94.56 109 GLU A O 1
ATOM 822 N N . VAL A 1 110 ? -8.505 -10.176 -13.567 1.00 91.88 110 VAL A N 1
ATOM 823 C CA . VAL A 1 110 ? -8.501 -9.182 -14.647 1.00 91.88 110 VAL A CA 1
ATOM 824 C C . VAL A 1 110 ? -8.724 -9.872 -15.990 1.00 91.88 110 VAL A C 1
ATOM 826 O O . VAL A 1 110 ? -8.346 -11.029 -16.166 1.00 91.88 110 VAL A O 1
ATOM 829 N N . ASP A 1 111 ? -9.317 -9.165 -16.954 1.00 92.31 111 ASP A N 1
ATOM 830 C CA . ASP A 1 111 ? -9.479 -9.699 -18.311 1.00 92.31 111 ASP A CA 1
ATOM 831 C C . ASP A 1 111 ? -8.104 -9.836 -18.971 1.00 92.31 111 ASP A C 1
ATOM 833 O O . ASP A 1 111 ? -7.422 -8.841 -19.196 1.00 92.31 111 ASP A O 1
ATOM 837 N N . ALA A 1 112 ? -7.705 -11.056 -19.332 1.00 91.50 112 ALA A N 1
ATOM 838 C CA . ALA A 1 112 ? -6.433 -11.323 -20.005 1.00 91.50 112 ALA A CA 1
ATOM 839 C C . ALA A 1 112 ? -6.278 -10.593 -21.357 1.00 91.50 112 ALA A C 1
ATOM 841 O O . ALA A 1 112 ? -5.171 -10.492 -21.882 1.00 91.50 112 ALA A O 1
ATOM 842 N N . ARG A 1 113 ? -7.376 -10.088 -21.934 1.00 92.56 113 ARG A N 1
ATOM 843 C CA . ARG A 1 113 ? -7.394 -9.308 -23.180 1.00 92.56 113 ARG A CA 1
ATOM 844 C C . ARG A 1 113 ? -7.520 -7.803 -22.942 1.00 92.56 113 ARG A C 1
ATOM 846 O O . ARG A 1 113 ? -7.767 -7.069 -23.899 1.00 92.56 113 ARG A O 1
ATOM 853 N N . ASP A 1 114 ? -7.363 -7.334 -21.703 1.00 91.00 114 ASP A N 1
ATOM 854 C CA . ASP A 1 114 ? -7.452 -5.909 -21.389 1.00 91.00 114 ASP A CA 1
ATOM 855 C C . ASP A 1 114 ? -6.439 -5.103 -22.237 1.00 91.00 114 ASP A C 1
ATOM 857 O O . ASP A 1 114 ? -5.237 -5.406 -22.233 1.00 91.00 114 ASP A O 1
ATOM 861 N N . PRO A 1 115 ? -6.877 -4.058 -22.968 1.00 90.25 115 PRO A N 1
ATOM 862 C CA . PRO A 1 115 ? -5.986 -3.212 -23.760 1.00 90.25 115 PRO A CA 1
ATOM 863 C C . PRO A 1 115 ? -4.817 -2.613 -22.965 1.00 90.25 115 PRO A C 1
ATOM 865 O O . PRO A 1 115 ? -3.779 -2.302 -23.558 1.00 90.25 115 PRO A O 1
ATOM 868 N N . ALA A 1 116 ? -4.939 -2.487 -21.639 1.00 86.00 116 ALA A N 1
ATOM 869 C CA . ALA A 1 116 ? -3.888 -2.003 -20.751 1.00 86.00 116 ALA A CA 1
ATOM 870 C C . ALA A 1 116 ? -2.608 -2.855 -20.795 1.00 86.00 116 ALA A C 1
ATOM 872 O O . ALA A 1 116 ? -1.528 -2.313 -20.561 1.00 86.00 116 ALA A O 1
ATOM 873 N N . PHE A 1 117 ? -2.688 -4.144 -21.152 1.00 82.75 117 PHE A N 1
ATOM 874 C CA . PHE A 1 117 ? -1.496 -4.978 -21.359 1.00 82.75 117 PHE A CA 1
ATOM 875 C C . PHE A 1 117 ? -0.687 -4.548 -22.587 1.00 82.75 117 PHE A C 1
ATOM 877 O O . PHE A 1 117 ? 0.538 -4.656 -22.595 1.00 82.75 117 PHE A O 1
ATOM 884 N N . SER A 1 118 ? -1.363 -4.040 -23.622 1.00 85.38 118 SER A N 1
ATOM 885 C CA . SER A 1 118 ? -0.719 -3.554 -24.849 1.00 85.38 118 SER A CA 1
ATOM 886 C C . SER A 1 118 ? -0.274 -2.091 -24.758 1.00 85.38 118 SER A C 1
ATOM 888 O O . SER A 1 118 ? 0.701 -1.705 -25.401 1.00 85.38 118 SER A O 1
ATOM 890 N N . ASN A 1 119 ? -0.965 -1.284 -23.947 1.00 85.12 119 ASN A N 1
ATOM 891 C CA . ASN A 1 119 ? -0.665 0.127 -23.735 1.00 85.12 119 ASN A CA 1
ATOM 892 C C . ASN A 1 119 ? -0.717 0.476 -22.236 1.00 85.12 119 ASN A C 1
ATOM 894 O O . ASN A 1 119 ? -1.737 0.969 -21.744 1.00 85.12 119 ASN A O 1
ATOM 898 N N . PRO A 1 120 ? 0.368 0.217 -21.496 1.00 80.31 120 PRO A N 1
ATOM 899 C CA . PRO A 1 120 ? 0.411 0.476 -20.069 1.00 80.31 120 PRO A CA 1
ATOM 900 C C . PRO A 1 120 ? 0.499 1.977 -19.788 1.00 80.31 120 PRO A C 1
ATOM 902 O O . PRO A 1 120 ? 1.434 2.657 -20.206 1.00 80.31 120 PRO A O 1
ATOM 905 N N . THR A 1 121 ? -0.469 2.502 -19.036 1.00 82.94 121 THR A N 1
ATOM 906 C CA . THR A 1 121 ? -0.569 3.943 -18.734 1.00 82.94 121 THR A CA 1
ATOM 907 C C . THR A 1 121 ? -0.363 4.286 -17.263 1.00 82.94 121 THR A C 1
ATOM 909 O O . THR A 1 121 ? -0.315 5.465 -16.913 1.00 82.94 121 THR A O 1
ATOM 912 N N . LYS A 1 122 ? -0.308 3.286 -16.374 1.00 82.44 122 LYS A N 1
ATOM 913 C CA . LYS A 1 122 ? -0.228 3.504 -14.926 1.00 82.44 122 LYS A CA 1
ATOM 914 C C . LYS A 1 122 ? 1.234 3.689 -14.500 1.00 82.44 122 LYS A C 1
ATOM 916 O O . LYS A 1 122 ? 2.003 2.739 -14.618 1.00 82.44 122 LYS A O 1
ATOM 921 N N . PRO A 1 123 ? 1.626 4.868 -13.983 1.00 77.75 123 PRO A N 1
ATOM 922 C CA . PRO A 1 123 ? 2.980 5.075 -13.489 1.00 77.75 123 PRO A CA 1
ATOM 923 C C . PRO A 1 123 ? 3.212 4.321 -12.179 1.00 77.75 123 PRO A C 1
ATOM 925 O O . PRO A 1 123 ? 2.344 4.299 -11.301 1.00 77.75 123 PRO A O 1
ATOM 928 N N . ILE A 1 124 ? 4.410 3.754 -12.040 1.00 77.31 124 ILE A N 1
ATOM 929 C CA . ILE A 1 124 ? 4.913 3.161 -10.797 1.00 77.31 124 ILE A CA 1
ATOM 930 C C . ILE A 1 124 ? 6.323 3.686 -10.519 1.00 77.31 124 ILE A C 1
ATOM 932 O O . ILE A 1 124 ? 7.107 3.900 -11.444 1.00 77.31 124 ILE A O 1
ATOM 936 N N . GLY A 1 125 ? 6.646 3.889 -9.242 1.00 73.88 125 GLY A N 1
ATOM 937 C CA . GLY A 1 125 ? 7.975 4.337 -8.816 1.00 73.88 125 GLY A CA 1
ATOM 938 C C . GLY A 1 125 ? 8.206 5.849 -8.931 1.00 73.88 125 GLY A C 1
ATOM 939 O O . GLY A 1 125 ? 7.247 6.626 -8.975 1.00 73.88 125 GLY A O 1
ATOM 940 N N . PRO A 1 126 ? 9.475 6.292 -8.895 1.00 69.44 126 PRO A N 1
ATOM 941 C CA . PRO A 1 126 ? 9.811 7.706 -8.849 1.00 69.44 126 PRO A CA 1
ATOM 942 C C . PRO A 1 126 ? 9.527 8.418 -10.175 1.00 69.44 126 PRO A C 1
ATOM 944 O O . PRO A 1 126 ? 9.402 7.822 -11.245 1.00 69.44 126 PRO A O 1
ATOM 947 N N . VAL A 1 127 ? 9.437 9.743 -10.084 1.00 71.00 127 VAL A N 1
ATOM 948 C CA . VAL A 1 127 ? 9.275 10.629 -11.238 1.00 71.00 127 VAL A CA 1
ATOM 949 C C . VAL A 1 127 ? 10.648 10.885 -11.848 1.00 71.00 127 VAL A C 1
ATOM 951 O O . VAL A 1 127 ? 11.558 11.324 -11.146 1.00 71.00 127 VAL A O 1
ATOM 954 N N . TYR A 1 128 ? 10.772 10.659 -13.153 1.00 69.25 128 TYR A N 1
ATOM 955 C CA . TYR A 1 128 ? 11.989 10.932 -13.911 1.00 69.25 128 TYR A CA 1
ATOM 956 C C . TYR A 1 128 ? 11.830 12.214 -14.731 1.00 69.25 128 TYR A C 1
ATOM 958 O O . TYR A 1 128 ? 10.720 12.608 -15.117 1.00 69.25 128 TYR A O 1
ATOM 966 N N . ASP A 1 129 ? 12.950 12.875 -15.015 1.00 76.81 129 ASP A N 1
ATOM 967 C CA . ASP A 1 129 ? 12.967 13.859 -16.088 1.00 76.81 129 ASP A CA 1
ATOM 968 C C . ASP A 1 129 ? 12.872 13.168 -17.458 1.00 76.81 129 ASP A C 1
ATOM 970 O O . ASP A 1 129 ? 12.963 11.943 -17.588 1.00 76.81 129 ASP A O 1
ATOM 974 N N . LYS A 1 130 ? 12.626 13.971 -18.493 1.00 75.69 130 LYS A N 1
ATOM 975 C CA . LYS A 1 130 ? 12.402 13.463 -19.845 1.00 75.69 130 LYS A CA 1
ATOM 976 C C . LYS A 1 130 ? 13.615 12.722 -20.406 1.00 75.69 130 LYS A C 1
ATOM 978 O O . LYS A 1 130 ? 13.438 11.672 -21.017 1.00 75.69 130 LYS A O 1
ATOM 983 N N . ALA A 1 131 ? 14.817 13.247 -20.188 1.00 78.25 131 ALA A N 1
ATOM 984 C CA . ALA A 1 131 ? 16.034 12.665 -20.738 1.00 78.25 131 ALA A CA 1
ATOM 985 C C . ALA A 1 131 ? 16.319 11.293 -20.110 1.00 78.25 131 ALA A C 1
ATOM 987 O O . ALA A 1 131 ? 16.610 10.326 -20.815 1.00 78.25 131 ALA A O 1
ATOM 988 N N . GLU A 1 132 ? 16.163 11.190 -18.792 1.00 72.31 132 GLU A N 1
ATOM 989 C CA . GLU A 1 132 ? 16.378 9.952 -18.054 1.00 72.31 132 GLU A CA 1
ATOM 990 C C . GLU A 1 132 ? 15.308 8.902 -18.377 1.00 72.31 132 GLU A C 1
ATOM 992 O O . GLU A 1 132 ? 15.632 7.737 -18.615 1.00 72.31 132 GLU A O 1
ATOM 997 N N . ALA A 1 133 ? 14.041 9.310 -18.488 1.00 70.81 133 ALA A N 1
ATOM 998 C CA . ALA A 1 133 ? 12.961 8.421 -18.910 1.00 70.81 133 ALA A CA 1
ATOM 999 C C . ALA A 1 133 ? 13.196 7.850 -20.322 1.00 70.81 133 ALA A C 1
ATOM 1001 O O . ALA A 1 133 ? 13.042 6.648 -20.535 1.00 70.81 133 ALA A O 1
ATOM 1002 N N . GLU A 1 134 ? 13.616 8.682 -21.281 1.00 74.12 134 GLU A N 1
ATOM 1003 C CA . GLU A 1 134 ? 13.935 8.243 -22.646 1.00 74.12 134 GLU A CA 1
ATOM 1004 C C . GLU A 1 134 ? 15.128 7.277 -22.677 1.00 74.12 134 GLU A C 1
ATOM 1006 O O . GLU A 1 134 ? 15.114 6.285 -23.414 1.00 74.12 134 GLU A O 1
ATOM 1011 N N . ARG A 1 135 ? 16.151 7.525 -21.851 1.00 73.62 135 ARG A N 1
ATOM 1012 C CA . ARG A 1 135 ? 17.317 6.643 -21.714 1.00 73.62 135 ARG A CA 1
ATOM 1013 C C . ARG A 1 135 ? 16.926 5.271 -21.161 1.00 73.62 135 ARG A C 1
ATOM 1015 O O . ARG A 1 135 ? 17.347 4.246 -21.703 1.00 73.62 135 ARG A O 1
ATOM 1022 N N . LEU A 1 136 ? 16.108 5.243 -20.108 1.00 70.12 136 LEU A N 1
ATOM 1023 C CA . LEU A 1 136 ? 15.616 4.008 -19.495 1.00 70.12 136 LEU A CA 1
ATOM 1024 C C . LEU A 1 136 ? 14.685 3.236 -20.440 1.00 70.12 136 LEU A C 1
ATOM 1026 O O . LEU A 1 136 ? 14.820 2.019 -20.555 1.00 70.12 136 LEU A O 1
ATOM 1030 N N . ALA A 1 137 ? 13.815 3.928 -21.183 1.00 67.75 137 ALA A N 1
ATOM 1031 C CA . ALA A 1 137 ? 12.921 3.311 -22.164 1.00 67.75 137 ALA A CA 1
ATOM 1032 C C . ALA A 1 137 ? 13.692 2.604 -23.291 1.00 67.75 137 ALA A C 1
ATOM 1034 O O . ALA A 1 137 ? 13.383 1.461 -23.628 1.00 67.75 137 ALA A O 1
ATOM 1035 N N . LYS A 1 138 ? 14.750 3.233 -23.827 1.00 67.56 138 LYS A N 1
ATOM 1036 C CA . LYS A 1 138 ? 15.627 2.607 -24.835 1.00 67.56 138 LYS A CA 1
ATOM 1037 C C . LYS A 1 138 ? 16.319 1.351 -24.301 1.00 67.56 138 LYS A C 1
ATOM 1039 O O . LYS A 1 138 ? 16.447 0.373 -25.028 1.00 67.56 138 LYS A O 1
ATOM 1044 N N . LYS A 1 139 ? 16.732 1.361 -23.029 1.00 61.81 139 LYS A N 1
ATOM 1045 C CA . LYS A 1 139 ? 17.359 0.205 -22.371 1.00 61.81 139 LYS A CA 1
ATOM 1046 C C . LYS A 1 139 ? 16.360 -0.933 -22.120 1.00 61.81 139 LYS A C 1
ATOM 1048 O O . LYS A 1 139 ? 16.722 -2.096 -22.267 1.00 61.81 139 LYS A O 1
ATOM 1053 N N . ALA A 1 140 ? 15.115 -0.605 -21.773 1.00 57.94 140 ALA A N 1
ATOM 1054 C CA . ALA A 1 140 ? 14.053 -1.577 -21.515 1.00 57.94 140 ALA A CA 1
ATOM 1055 C C . ALA A 1 140 ? 13.491 -2.218 -22.797 1.00 57.94 140 ALA A C 1
ATOM 1057 O O . ALA A 1 140 ? 13.122 -3.386 -22.775 1.00 57.94 140 ALA A O 1
ATOM 1058 N N . ALA A 1 141 ? 13.485 -1.501 -23.927 1.00 50.16 141 ALA A N 1
ATOM 1059 C CA . ALA A 1 141 ? 13.000 -2.014 -25.213 1.00 50.16 141 ALA A CA 1
ATOM 1060 C C . ALA A 1 141 ? 13.804 -3.213 -25.768 1.00 50.16 141 ALA A C 1
ATOM 1062 O O . ALA A 1 141 ? 13.317 -3.907 -26.660 1.00 50.16 141 ALA A O 1
A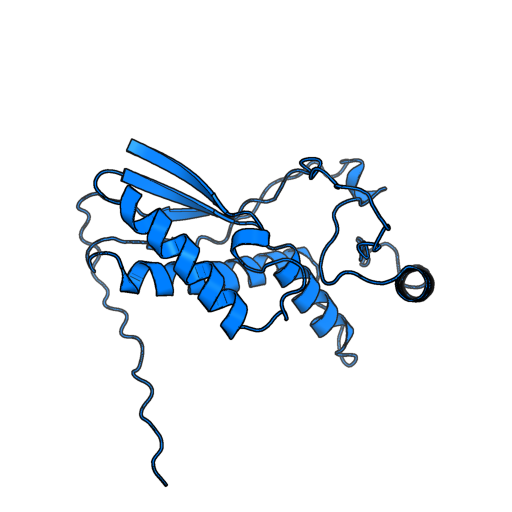TOM 1063 N N . GLY A 1 142 ? 15.011 -3.467 -25.246 1.00 38.09 142 GLY A N 1
ATOM 1064 C CA . GLY A 1 142 ? 15.825 -4.644 -25.570 1.00 38.09 142 GLY A CA 1
ATOM 1065 C C . GLY A 1 142 ? 15.548 -5.881 -24.701 1.00 38.09 142 GLY A C 1
ATOM 1066 O O . GLY A 1 142 ? 16.056 -6.955 -25.012 1.00 38.09 142 GLY A O 1
ATOM 1067 N N . ALA A 1 143 ? 14.760 -5.760 -23.627 1.00 43.38 143 ALA A N 1
ATOM 1068 C CA . ALA A 1 143 ? 14.378 -6.882 -22.772 1.00 43.38 143 ALA A CA 1
ATOM 1069 C C . ALA A 1 143 ? 13.082 -7.532 -23.295 1.00 43.38 143 ALA A C 1
ATOM 1071 O O . ALA A 1 143 ? 12.122 -6.845 -23.640 1.00 43.38 143 ALA A O 1
ATOM 1072 N N . SER A 1 144 ? 13.068 -8.865 -23.389 1.00 32.62 144 SER A N 1
ATOM 1073 C CA . SER A 1 144 ? 11.970 -9.668 -23.950 1.00 32.62 144 SER A CA 1
ATOM 1074 C C . SER A 1 144 ? 10.582 -9.241 -23.439 1.00 32.62 144 SER A C 1
ATOM 1076 O O . SER A 1 144 ? 10.343 -9.158 -22.234 1.00 32.62 144 SER A O 1
ATOM 1078 N N . ARG A 1 145 ? 9.636 -9.034 -24.371 1.00 36.97 145 ARG A N 1
ATOM 1079 C CA . ARG A 1 145 ? 8.240 -8.585 -24.141 1.00 36.97 145 ARG A CA 1
ATOM 1080 C C . ARG A 1 145 ? 7.400 -9.475 -23.207 1.00 36.97 145 ARG A C 1
ATOM 1082 O O . ARG A 1 145 ? 6.250 -9.140 -22.957 1.00 36.97 145 ARG A O 1
ATOM 1089 N N . ARG A 1 146 ? 7.931 -10.598 -22.711 1.00 31.94 146 ARG A N 1
ATOM 1090 C CA . ARG A 1 146 ? 7.229 -11.507 -21.786 1.00 31.94 146 ARG A CA 1
ATOM 1091 C C . ARG A 1 146 ? 7.480 -11.211 -20.305 1.00 31.94 146 ARG A C 1
ATOM 1093 O O . ARG A 1 146 ? 6.723 -11.706 -19.483 1.00 31.94 146 ARG A O 1
ATOM 1100 N N . THR A 1 147 ? 8.468 -10.378 -19.975 1.00 34.75 147 THR A N 1
ATOM 1101 C CA . THR A 1 147 ? 8.820 -10.055 -18.575 1.00 34.75 147 THR A CA 1
ATOM 1102 C C . THR A 1 147 ? 8.743 -8.557 -18.259 1.00 34.75 147 THR A C 1
ATOM 1104 O O . THR A 1 147 ? 8.869 -8.147 -17.110 1.00 34.75 147 THR A O 1
ATOM 1107 N N . ALA A 1 148 ? 8.525 -7.715 -19.272 1.00 35.34 148 ALA A N 1
ATOM 1108 C CA . ALA A 1 148 ? 8.604 -6.264 -19.157 1.00 35.34 148 ALA A CA 1
ATOM 1109 C C . ALA A 1 148 ? 7.238 -5.597 -19.356 1.00 35.34 148 ALA A C 1
ATOM 1111 O O . ALA A 1 148 ? 7.051 -4.810 -20.285 1.00 35.34 148 ALA A O 1
ATOM 1112 N N . THR A 1 149 ? 6.280 -5.851 -18.464 1.00 36.88 149 THR A N 1
ATOM 1113 C CA . THR A 1 149 ? 5.081 -5.002 -18.390 1.00 36.88 149 THR A CA 1
ATOM 1114 C C . THR A 1 149 ? 5.419 -3.737 -17.600 1.00 36.88 149 THR A C 1
ATOM 1116 O O . THR A 1 149 ? 5.099 -3.572 -16.432 1.00 36.88 149 THR A O 1
ATOM 1119 N N . SER A 1 150 ? 6.132 -2.852 -18.297 1.00 40.47 150 SER A N 1
ATOM 1120 C CA . SER A 1 150 ? 6.174 -1.397 -18.142 1.00 40.47 150 SER A CA 1
ATOM 1121 C C . SER A 1 150 ? 6.602 -0.781 -16.810 1.00 40.47 150 SER A C 1
ATOM 1123 O O . SER A 1 150 ? 5.797 -0.456 -15.938 1.00 40.47 150 SER A O 1
ATOM 1125 N N . PHE A 1 151 ? 7.871 -0.381 -16.781 1.00 41.19 151 PHE A N 1
ATOM 1126 C CA . PHE A 1 151 ? 8.254 0.879 -16.153 1.00 41.19 151 PHE A CA 1
ATOM 1127 C C . PHE A 1 151 ? 7.620 2.035 -16.941 1.00 41.19 151 PHE A C 1
ATOM 1129 O O . PHE A 1 151 ? 8.190 2.519 -17.919 1.00 41.19 151 PHE A O 1
ATOM 1136 N N . VAL A 1 152 ? 6.428 2.488 -16.553 1.00 42.31 152 VAL A N 1
ATOM 1137 C CA . VAL A 1 152 ? 5.954 3.805 -16.998 1.00 42.31 152 VAL A CA 1
ATOM 1138 C C . VAL A 1 152 ? 6.621 4.836 -16.097 1.00 42.31 152 VAL A C 1
ATOM 1140 O O . VAL A 1 152 ? 6.119 5.166 -15.022 1.00 42.31 152 VAL A O 1
ATOM 1143 N N . ALA A 1 153 ? 7.789 5.316 -16.525 1.00 41.25 153 ALA A N 1
ATOM 1144 C CA . ALA A 1 153 ? 8.437 6.464 -15.912 1.00 41.25 153 ALA A CA 1
ATOM 1145 C C . ALA A 1 153 ? 7.464 7.652 -15.956 1.00 41.25 153 ALA A C 1
ATOM 1147 O O . ALA A 1 153 ? 7.097 8.133 -17.030 1.00 41.25 153 ALA A O 1
ATOM 1148 N N . SER A 1 154 ? 7.017 8.123 -14.789 1.00 41.91 154 SER A N 1
ATOM 1149 C CA . SER A 1 154 ? 6.215 9.342 -14.723 1.00 41.91 154 SER A CA 1
ATOM 1150 C C . SER A 1 154 ? 7.099 10.511 -15.152 1.00 41.91 154 SER A C 1
ATOM 1152 O O . SER A 1 154 ? 8.022 10.878 -14.431 1.00 41.91 154 SER A O 1
ATOM 1154 N N . LEU A 1 155 ? 6.816 11.103 -16.312 1.00 35.12 155 LEU A N 1
ATOM 1155 C CA . LEU A 1 155 ? 7.495 12.306 -16.791 1.00 35.12 155 LEU A CA 1
ATOM 1156 C C . LEU A 1 155 ? 7.060 13.529 -15.975 1.00 35.12 155 LEU A C 1
ATOM 1158 O O . LEU A 1 155 ? 5.866 13.757 -15.755 1.00 35.12 155 LEU A O 1
ATOM 1162 N N . ARG A 1 156 ? 8.012 14.376 -15.571 1.00 32.75 156 ARG A N 1
ATOM 1163 C CA . ARG A 1 156 ? 7.706 15.711 -15.036 1.00 32.75 156 ARG A CA 1
ATOM 1164 C C . ARG A 1 156 ? 7.306 16.653 -16.181 1.00 32.75 156 ARG A C 1
ATOM 1166 O O . ARG A 1 156 ? 8.164 17.249 -16.821 1.00 32.75 156 ARG A O 1
ATOM 1173 N N . ALA A 1 157 ? 6.008 16.813 -16.439 1.00 28.19 157 ALA A N 1
ATOM 1174 C CA . ALA A 1 157 ? 5.519 17.886 -17.310 1.00 28.19 157 ALA A CA 1
ATOM 1175 C C . ALA A 1 157 ? 5.481 19.227 -16.541 1.00 28.19 157 ALA A C 1
ATOM 1177 O O . ALA A 1 157 ? 4.952 19.256 -15.424 1.00 28.19 157 ALA A O 1
ATOM 1178 N N . PRO A 1 158 ? 5.990 20.345 -17.093 1.00 26.95 158 PRO A N 1
ATOM 1179 C CA . PRO A 1 158 ? 5.781 21.660 -16.497 1.00 26.95 158 PRO A CA 1
ATOM 1180 C C . PRO A 1 158 ? 4.302 22.066 -16.643 1.00 26.95 158 PRO A C 1
ATOM 1182 O O . PRO A 1 158 ? 3.747 22.053 -17.739 1.00 26.95 158 PRO A O 1
ATOM 1185 N N . GLY A 1 159 ? 3.650 22.404 -15.526 1.00 32.66 159 GLY A N 1
ATOM 1186 C CA . GLY A 1 159 ? 2.388 23.157 -15.523 1.00 32.66 159 GLY A CA 1
ATOM 1187 C C . GLY A 1 159 ? 1.074 22.403 -15.776 1.00 32.66 159 GLY A C 1
ATOM 1188 O O . GLY A 1 159 ? 0.060 23.063 -15.971 1.00 32.66 159 GLY A O 1
ATOM 1189 N N . ARG A 1 160 ? 1.020 21.061 -15.751 1.00 30.92 160 ARG A N 1
ATOM 1190 C CA . ARG A 1 160 ? -0.268 20.334 -15.834 1.00 30.92 160 ARG A CA 1
ATOM 1191 C C . ARG A 1 160 ? -0.652 19.695 -14.505 1.00 30.92 160 ARG A C 1
ATOM 1193 O O . ARG A 1 160 ? 0.008 18.773 -14.031 1.00 30.92 160 ARG A O 1
ATOM 1200 N N . ASN A 1 161 ? -1.765 20.166 -13.944 1.00 30.06 161 ASN A N 1
ATOM 1201 C CA . ASN A 1 161 ? -2.515 19.476 -12.902 1.00 30.06 161 ASN A CA 1
ATOM 1202 C C . ASN A 1 161 ? -3.059 18.177 -13.519 1.00 30.06 161 ASN A C 1
ATOM 1204 O O . ASN A 1 161 ? -4.074 18.181 -14.212 1.00 30.06 161 ASN A O 1
ATOM 1208 N N . THR A 1 162 ? -2.342 17.065 -13.362 1.00 33.47 162 THR A N 1
ATOM 1209 C CA . THR A 1 162 ? -2.842 15.755 -13.782 1.00 33.47 162 THR A CA 1
ATOM 1210 C C . THR A 1 162 ? -3.869 15.308 -12.751 1.00 33.47 162 THR A C 1
ATOM 1212 O O . THR A 1 162 ? -3.515 14.710 -11.735 1.00 33.47 162 THR A O 1
ATOM 1215 N N . SER A 1 163 ? -5.140 15.623 -12.995 1.00 28.48 163 SER A N 1
ATOM 1216 C CA . SER A 1 163 ? -6.237 14.888 -12.380 1.00 28.48 163 SER A CA 1
ATOM 1217 C C . SER A 1 163 ? -6.011 13.404 -12.674 1.00 28.48 163 SER A C 1
ATOM 1219 O O . SER A 1 163 ? -5.827 12.993 -13.823 1.00 28.48 163 SER A O 1
ATOM 1221 N N . SER A 1 164 ? -5.903 12.602 -11.617 1.00 32.94 164 SER A N 1
ATOM 1222 C CA . SER A 1 164 ? -5.694 11.164 -11.713 1.00 32.94 164 SER A CA 1
ATOM 1223 C C . SER A 1 164 ? -6.870 10.548 -12.471 1.00 32.94 164 SER A C 1
ATOM 1225 O O . SER A 1 164 ? -7.949 10.375 -11.906 1.00 32.94 164 SER A O 1
ATOM 1227 N N . LYS A 1 165 ? -6.684 10.218 -13.755 1.00 27.91 165 LYS A N 1
ATOM 1228 C CA . LYS A 1 165 ? -7.599 9.299 -14.434 1.00 27.91 165 LYS A CA 1
ATOM 1229 C C . LYS A 1 165 ? -7.518 7.972 -13.691 1.00 27.91 165 LYS A C 1
ATOM 1231 O O . LYS A 1 165 ? -6.446 7.380 -13.573 1.00 27.91 165 LYS A O 1
ATOM 1236 N N . SER A 1 166 ? -8.657 7.573 -13.144 1.00 30.48 166 SER A N 1
ATOM 1237 C CA . SER A 1 166 ? -8.897 6.356 -12.382 1.00 30.48 166 SER A CA 1
ATOM 1238 C C . SER A 1 166 ? -8.649 5.119 -13.250 1.00 30.48 166 SER A C 1
ATOM 1240 O O . SER A 1 166 ? -9.578 4.525 -13.792 1.00 30.48 166 SER A O 1
ATOM 1242 N N . GLY A 1 167 ? -7.385 4.738 -13.421 1.00 32.16 167 GLY A N 1
ATOM 1243 C CA . GLY A 1 167 ? -7.037 3.379 -13.818 1.00 32.16 167 GLY A CA 1
ATOM 1244 C C . GLY A 1 167 ? -7.357 2.458 -12.646 1.00 32.16 167 GLY A C 1
ATOM 1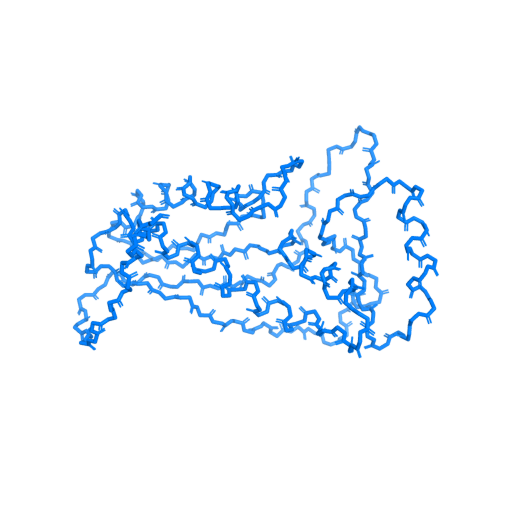245 O O . GLY A 1 167 ? -6.916 2.741 -11.530 1.00 32.16 167 GLY A O 1
ATOM 1246 N N . ARG A 1 168 ? -8.159 1.410 -12.884 1.00 31.22 168 ARG A N 1
ATOM 1247 C CA . ARG A 1 168 ? -8.611 0.457 -11.857 1.00 31.22 168 ARG A CA 1
ATOM 1248 C C . ARG A 1 168 ? -7.427 0.037 -10.982 1.00 31.22 168 ARG A C 1
ATOM 1250 O O . ARG A 1 168 ? -6.432 -0.506 -11.459 1.00 31.22 168 ARG A O 1
ATOM 1257 N N . SER A 1 169 ? -7.496 0.381 -9.703 1.00 34.81 169 SER A N 1
ATOM 1258 C CA . SER A 1 169 ? -6.556 -0.091 -8.698 1.00 34.81 169 SER A CA 1
ATOM 1259 C C . SER A 1 169 ? -6.971 -1.495 -8.288 1.00 34.81 169 SER A C 1
ATOM 1261 O O . SER A 1 169 ? -8.099 -1.682 -7.840 1.00 34.81 169 SER A O 1
ATOM 1263 N N . SER A 1 170 ? -6.057 -2.453 -8.393 1.00 39.41 170 SER A N 1
ATOM 1264 C CA . SER A 1 170 ? -6.045 -3.613 -7.509 1.00 39.41 170 SER A CA 1
ATOM 1265 C C . SER A 1 170 ? -5.961 -3.081 -6.075 1.00 39.41 170 SER A C 1
ATOM 1267 O O . SER A 1 170 ? -4.922 -2.588 -5.642 1.00 39.41 170 SER A O 1
ATOM 1269 N N . GLY A 1 171 ? -7.108 -3.015 -5.400 1.00 32.28 171 GLY A N 1
ATOM 1270 C CA . GLY A 1 171 ? -7.193 -2.640 -3.996 1.00 32.28 171 GLY A CA 1
ATOM 1271 C C . GLY A 1 171 ? -6.995 -3.888 -3.149 1.00 32.28 171 GLY A C 1
ATOM 1272 O O . GLY A 1 171 ? -7.808 -4.800 -3.224 1.00 32.28 171 GLY A O 1
ATOM 1273 N N . CYS A 1 172 ? -5.921 -3.921 -2.366 1.00 40.56 172 CYS A N 1
ATOM 1274 C CA . CYS A 1 172 ? -5.771 -4.834 -1.230 1.00 40.56 172 CYS A CA 1
ATOM 1275 C C . CYS A 1 172 ? -6.801 -4.463 -0.158 1.00 40.56 172 CYS A C 1
ATOM 1277 O O . CYS A 1 172 ? -7.119 -3.284 -0.072 1.00 40.56 172 CYS A O 1
ATOM 1279 N N . SER A 1 173 ? -7.329 -5.398 0.640 1.00 34.72 173 SER A N 1
ATOM 1280 C CA . SER A 1 173 ? -8.284 -5.090 1.718 1.00 34.72 173 SER A CA 1
ATOM 1281 C C . SER A 1 173 ? -7.830 -5.625 3.077 1.00 34.72 173 SER A C 1
ATOM 1283 O O . SER A 1 173 ? -7.617 -6.821 3.247 1.00 34.72 173 SER A O 1
ATOM 1285 N N . ILE A 1 174 ? -7.758 -4.748 4.070 1.00 40.69 174 ILE A N 1
ATOM 1286 C CA . ILE A 1 174 ? -7.628 -5.065 5.496 1.00 40.69 174 ILE A CA 1
ATOM 1287 C C . ILE A 1 174 ? -9.040 -5.078 6.069 1.00 40.69 174 ILE A C 1
ATOM 1289 O O . ILE A 1 174 ? -9.784 -4.128 5.848 1.00 40.69 174 ILE A O 1
ATOM 1293 N N . THR A 1 175 ? -9.426 -6.114 6.810 1.00 33.72 175 THR A N 1
ATOM 1294 C CA . THR A 1 175 ? -10.735 -6.141 7.486 1.00 33.72 175 THR A CA 1
ATOM 1295 C C . THR A 1 175 ? -10.535 -5.993 8.991 1.00 33.72 175 THR A C 1
ATOM 1297 O O . THR A 1 175 ? -9.870 -6.824 9.605 1.00 33.72 175 THR A O 1
ATOM 1300 N N . ALA A 1 176 ? -11.134 -4.964 9.592 1.00 35.06 176 ALA A N 1
ATOM 1301 C CA . ALA A 1 176 ? -11.293 -4.832 11.037 1.00 35.06 176 ALA A CA 1
ATOM 1302 C C . ALA A 1 176 ? -12.751 -5.154 11.398 1.00 35.06 176 ALA A C 1
ATOM 1304 O O . ALA A 1 176 ? -13.681 -4.489 10.931 1.00 35.06 176 ALA A O 1
ATOM 1305 N N . ARG A 1 177 ? -12.968 -6.207 12.194 1.00 32.03 177 ARG A N 1
ATOM 1306 C CA . ARG A 1 177 ? -14.308 -6.602 12.660 1.00 32.03 177 ARG A CA 1
ATOM 1307 C C . ARG A 1 177 ? -14.510 -6.144 14.098 1.00 32.03 177 ARG A C 1
ATOM 1309 O O . ARG A 1 177 ? -13.850 -6.658 14.989 1.00 32.03 177 ARG A O 1
ATOM 1316 N N . SER A 1 178 ? -15.490 -5.281 14.348 1.00 31.77 178 SER A N 1
ATOM 1317 C CA . SER A 1 178 ? -16.000 -5.029 15.698 1.00 31.77 178 SER A CA 1
ATOM 1318 C C . SER A 1 178 ? -17.225 -5.914 15.960 1.00 31.77 178 SER A C 1
ATOM 1320 O O . SER A 1 178 ? -18.369 -5.497 15.787 1.00 31.77 178 SER A O 1
ATOM 1322 N N . SER A 1 179 ? -17.015 -7.170 16.343 1.00 30.45 179 SER A N 1
ATOM 1323 C CA . SER A 1 179 ? -18.050 -7.940 17.043 1.00 30.45 179 SER A CA 1
ATOM 1324 C C . SER A 1 179 ? -17.418 -9.045 17.877 1.00 30.45 179 SER A C 1
ATOM 1326 O O . SER A 1 179 ? -16.437 -9.669 17.479 1.00 30.45 179 SER A O 1
ATOM 1328 N N . SER A 1 180 ? -17.979 -9.230 19.069 1.00 34.38 180 SER A N 1
ATOM 1329 C CA . SER A 1 180 ? -17.574 -10.158 20.122 1.00 34.38 180 SER A CA 1
ATOM 1330 C C . SER A 1 180 ? -17.335 -11.582 19.607 1.00 34.38 180 SER A C 1
ATOM 1332 O O . SER A 1 180 ? -18.241 -12.416 19.605 1.00 34.38 180 SER A O 1
ATOM 1334 N N . ALA A 1 181 ? -16.106 -11.887 19.210 1.00 31.52 181 ALA A N 1
ATOM 1335 C CA . ALA A 1 181 ? -15.668 -13.239 18.914 1.00 31.52 181 ALA A CA 1
ATOM 1336 C C . ALA A 1 181 ? -14.343 -13.480 19.636 1.00 31.52 181 ALA A C 1
ATOM 1338 O O . ALA A 1 181 ? -13.308 -12.918 19.287 1.00 31.52 181 ALA A O 1
ATOM 1339 N N . ARG A 1 182 ? -14.390 -14.314 20.682 1.00 38.22 182 ARG A N 1
ATOM 1340 C CA . ARG A 1 182 ? -13.193 -14.855 21.331 1.00 38.22 182 ARG A CA 1
ATOM 1341 C C . ARG A 1 182 ? -12.402 -15.644 20.290 1.00 38.22 182 ARG A C 1
ATOM 1343 O O . ARG A 1 182 ? -12.865 -16.691 19.848 1.00 38.22 182 ARG A O 1
ATOM 1350 N N . ALA A 1 183 ? -11.201 -15.186 19.968 1.00 32.47 183 ALA A N 1
ATOM 1351 C CA . ALA A 1 183 ? -10.172 -16.010 19.356 1.00 32.47 183 ALA A CA 1
ATOM 1352 C C . ALA A 1 183 ? -8.924 -15.935 20.239 1.00 32.47 183 ALA A C 1
ATOM 1354 O O . ALA A 1 183 ? -8.316 -14.882 20.415 1.00 32.47 183 ALA A O 1
ATOM 1355 N N . ALA A 1 184 ? -8.617 -17.066 20.867 1.00 33.19 184 ALA A N 1
ATOM 1356 C CA . ALA A 1 184 ? -7.425 -17.286 21.664 1.00 33.19 184 ALA A CA 1
ATOM 1357 C C . ALA A 1 184 ? -6.184 -17.362 20.761 1.00 33.19 184 ALA A C 1
ATOM 1359 O O . ALA A 1 184 ? -6.231 -17.983 19.703 1.00 33.19 184 ALA A O 1
ATOM 1360 N N . GLY A 1 185 ? -5.070 -16.784 21.216 1.00 30.27 185 GLY A N 1
ATOM 1361 C CA . GLY A 1 185 ? -3.762 -16.933 20.573 1.00 30.27 185 GLY A CA 1
ATOM 1362 C C . GLY A 1 185 ? -2.918 -15.667 20.664 1.00 30.27 185 GLY A C 1
ATOM 1363 O O . GLY A 1 185 ? -2.832 -14.904 19.711 1.00 30.27 185 GLY A O 1
ATOM 1364 N N . ALA A 1 186 ? -2.307 -15.428 21.825 1.00 31.14 186 ALA A N 1
ATOM 1365 C CA . ALA A 1 186 ? -1.443 -14.277 22.057 1.00 31.14 186 ALA A CA 1
ATOM 1366 C C . ALA A 1 186 ? -0.172 -14.342 21.187 1.00 31.14 186 ALA A C 1
ATOM 1368 O O . ALA A 1 186 ? 0.719 -15.150 21.443 1.00 31.14 186 ALA A O 1
ATOM 1369 N N . TYR A 1 187 ? -0.058 -13.447 20.204 1.00 31.39 187 TYR A N 1
ATOM 1370 C CA . TYR A 1 187 ? 1.221 -13.098 19.588 1.00 31.39 187 TYR A CA 1
ATOM 1371 C C . TYR A 1 187 ? 1.868 -11.968 20.401 1.00 31.39 187 TYR A C 1
ATOM 1373 O O . TYR A 1 187 ? 1.310 -10.879 20.530 1.00 31.39 187 TYR A O 1
ATOM 1381 N N . ARG A 1 188 ? 3.041 -12.234 20.989 1.00 31.98 188 ARG A N 1
ATOM 1382 C CA . ARG A 1 188 ? 3.879 -11.232 21.667 1.00 31.98 188 ARG A CA 1
ATOM 1383 C C . ARG A 1 188 ? 4.952 -10.735 20.689 1.00 31.98 188 ARG A C 1
ATOM 1385 O O . ARG A 1 188 ? 5.838 -11.525 20.367 1.00 31.98 188 ARG A O 1
ATOM 1392 N N . PRO A 1 189 ? 4.960 -9.462 20.260 1.00 32.56 189 PRO A N 1
ATOM 1393 C CA . PRO A 1 189 ? 6.127 -8.914 19.585 1.00 32.56 189 PRO A CA 1
ATOM 1394 C C . PRO A 1 189 ? 7.257 -8.712 20.604 1.00 32.56 189 PRO A C 1
ATOM 1396 O O . PRO A 1 189 ? 7.054 -8.169 21.692 1.00 32.56 189 PRO A O 1
ATOM 1399 N N . ALA A 1 190 ? 8.452 -9.193 20.259 1.00 33.41 190 ALA A N 1
ATOM 1400 C CA . ALA A 1 190 ? 9.652 -9.021 21.062 1.00 33.41 190 ALA A CA 1
ATOM 1401 C C . ALA A 1 190 ? 9.984 -7.530 21.205 1.00 33.41 190 ALA A C 1
ATOM 1403 O O . ALA A 1 190 ? 10.156 -6.813 20.220 1.00 33.41 190 ALA A O 1
ATOM 1404 N N . THR A 1 191 ? 10.101 -7.069 22.446 1.00 34.12 191 THR A N 1
ATOM 1405 C CA . THR A 1 191 ? 10.672 -5.767 22.765 1.00 34.12 191 THR A CA 1
ATOM 1406 C C . THR A 1 191 ? 12.142 -5.765 22.354 1.00 34.12 191 THR A C 1
ATOM 1408 O O . THR A 1 191 ? 12.945 -6.572 22.824 1.00 34.12 191 THR A O 1
ATOM 1411 N N . THR A 1 192 ? 12.519 -4.853 21.461 1.00 35.38 192 THR A N 1
ATOM 1412 C CA . THR A 1 192 ? 13.921 -4.583 21.140 1.00 35.38 192 THR A CA 1
ATOM 1413 C C . THR A 1 192 ? 14.631 -4.093 22.401 1.00 35.38 192 THR A C 1
ATOM 1415 O O . THR A 1 192 ? 14.474 -2.939 22.805 1.00 35.38 192 THR A O 1
ATOM 1418 N N . LYS A 1 193 ? 15.410 -4.971 23.044 1.00 31.52 193 LYS A N 1
ATOM 1419 C CA . LYS A 1 193 ? 16.414 -4.572 24.035 1.00 31.52 193 LYS A CA 1
ATOM 1420 C C . LYS A 1 193 ? 17.423 -3.657 23.340 1.00 31.52 193 LYS A C 1
ATOM 1422 O O . LYS A 1 193 ? 18.061 -4.065 22.372 1.00 31.52 193 LYS A O 1
ATOM 1427 N N . ARG A 1 194 ? 17.576 -2.431 23.849 1.00 36.16 194 ARG A N 1
ATOM 1428 C CA . ARG A 1 194 ? 18.743 -1.588 23.568 1.00 36.16 194 ARG A CA 1
ATOM 1429 C C . ARG A 1 194 ? 19.995 -2.395 23.907 1.00 36.16 194 ARG A C 1
ATOM 1431 O O . ARG A 1 194 ? 20.150 -2.816 25.051 1.00 36.16 194 ARG A O 1
ATOM 1438 N N . ALA A 1 195 ? 20.861 -2.610 22.925 1.00 33.94 195 ALA A N 1
ATOM 1439 C CA . ALA A 1 195 ? 22.220 -3.049 23.184 1.00 33.94 195 ALA A CA 1
ATOM 1440 C C . ALA A 1 195 ? 22.990 -1.849 23.747 1.00 33.94 195 ALA A C 1
ATOM 1442 O O . ALA A 1 195 ? 23.210 -0.857 23.056 1.00 33.94 195 ALA A O 1
ATOM 1443 N N . SER A 1 196 ? 23.310 -1.920 25.032 1.00 39.09 196 SER A N 1
ATOM 1444 C CA . SER A 1 196 ? 24.347 -1.122 25.670 1.00 39.09 196 SER A CA 1
ATOM 1445 C C . SER A 1 196 ? 25.646 -1.921 25.629 1.00 39.09 196 SER A C 1
ATOM 1447 O O . SER A 1 196 ? 25.743 -2.925 26.335 1.00 39.09 196 SER A O 1
ATOM 1449 N N . THR A 1 197 ? 26.602 -1.460 24.831 1.00 44.84 197 THR A N 1
ATOM 1450 C CA . THR A 1 197 ? 28.054 -1.564 25.049 1.00 44.84 197 THR A CA 1
ATOM 1451 C C . THR A 1 197 ? 28.700 -0.430 24.282 1.00 44.84 197 THR A C 1
ATOM 1453 O O . THR A 1 197 ? 28.400 -0.344 23.068 1.00 44.84 197 THR A O 1
#

Organism: NCBI:txid1723730

Radius of gyration: 19.33 Å; chains: 1; bounding box: 50×40×51 Å

InterPro domains:
  IPR001048 Aspartate/glutamate/uridylate kinase [PF00696] (1-89)
  IPR003964 Carbamate kinase [PTHR30409] (2-141)
  IPR036393 Acetylglutamate kinase-like superfamily [G3DSA:3.40.1160.10] (1-163)
  IPR036393 Acetylglutamate kinase-like superfamily [SSF53633] (1-140)

Secondary structure (DSSP, 8-state):
-EEEEEE-HHHHS-TTS---HHHHHHHHHHHHHHHHHH-TT-EEEEEE--HHHHHHHHHHHHH--SSPPPPHHHHHHHHHHHHHHHHHHHHHTTS-TT--EEEE-------TT-GGGTS-----SPEEPHHHHHHHHHHHTTS-TTT------EE--TT------------EEEEE--S---------PPP------

Foldseek 3Di:
DEDEAEAEPCLQANAPGPPDPVRSLVSLLVVLVVVLVVPPPYKYKYWYFQQAPLQVLVVVQVVDDPDHRDASVVSVQVSLCVNQVSNCVSNCVRDPPPWDKDFDRDDDDDDPPPCCQVPPDDAGHHADEPVVQVVVVVVLVPDDSPRDSDNPRHYDDPPDPPPDPDDDGPIGIMITDPDDDDDDDDDDDDDDDPDDD